Protein 4LJX (pdb70)

Nearest PDB structures (foldseek):
  4ljx-assembly2_B  TM=1.005E+00  e=2.878E-16  Homo sapiens
  2kk0-assembly1_A  TM=9.264E-01  e=2.961E-12  Homo sapiens
  1kqq-assembly1_A  TM=8.995E-01  e=5.019E-11  Drosophila melanogaster
  2eqy-assembly1_A  TM=7.528E-01  e=5.310E-03  Mus musculus
  4ljx-assembly2_B  TM=1.009E+00  e=1.948E-17  Homo sapiens

Secondary structure (DSSP, 8-state):
--HHHHTHHHHTS---HHHHHHHHHHHH--TTS----S-----S------HHHHHHTT-HHHHHHHT-HHHHHHHTT--TTSTTHHHHHHHH---SHHHHHHHT----HHHHHHHHH-/--HHHHTHHHHTS---HHHHHHHHHHHH--TTS----S-----S------HHHHHHTT-HHHHHHHT-HHHHHHHTTS-TTSTTHHHHHHHH---SHHHHHHHT----HHHHHHHHH-

Radius of gyration: 18.99 Å; Cα contacts (8 Å, |Δi|>4): 203; chains: 2; bounding bo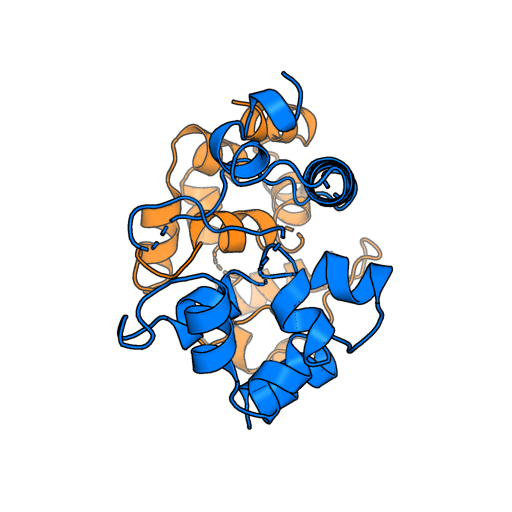x: 47×42×50 Å

InterPro domains:
  IPR001606 ARID DNA-binding domain [PF01388] (241-326)
  IPR001606 ARID DNA-binding domain [PS51011] (238-330)
  IPR001606 ARID DNA-binding domain [SM00501] (239-331)
  IPR023334 REKLES domain [PS51486] (444-541)
  IPR036431 ARID DNA-binding domain superfamily [G3DSA:1.10.150.60] (222-346)
  IPR036431 ARID DNA-binding domain superfamily [SSF46774] (221-345)
  IPR045147 AT-rich interactive domain-containing protein 3 [PTHR15348] (6-539)

Solvent-accessible surface area: 13400 Å² total

Organism: Homo sapiens (NCBI:txid9606)

CATH classification: 1.10.150.60

Sequence (236 aa):
WTYEEQFKQLYELDGDPKRKEFLDDLFSFQKRGTPVNRIPIAKQVLDLFLYVLVTEKGGLVEVINKKLWREITKGLNLPTSITSAAFTLRTQYEYLYPYECEKRGLSNPNELQAAIDSWTYEEQFKQLYELDGDPKRKEFLDDLFSFQKRGTPVNRIPIAKQVLDLFLYVLVTEKGGLVEVINKKLWREITKGLNLPTSITSAAFTLRTQYEYLYPYECEKRGLSNPNELQAAIDS

B-factor: mean 32.94, std 14.72, range [12.38, 109.97]

GO terms:
  GO:0045121 membrane raft (C, IDA)
  GO:0005654 nucleoplasm (C, TAS)
  GO:0005515 protein binding (F, IPI)
  GO:0005654 nucleoplasm (C, IDA)
  GO:0005829 cytosol (C, IDA)

Foldseek 3Di:
DQQCVQPVQLQVPDDDVVSVVVSSVLQVVVVVVLHDNDADAVNHGQNPCLLCQQVVCLHLLSCLQVVPQLVSCVVSVHHSPPPCSVVVSSVSVSRVRVVCCVPPVSDDVVSVVVSVVD/DQQCVQPVQLQVPDDPPVSVVVSSVQQVVVVVVLHDNDADAVNGGQNPCLQCQQVVCLHLLSCLQVVCQLVSCVVSVHHSPPDPSVVVSSVSVSRPRVVCCVPPVSDDVVSVVVSVVD

Structure (mmCIF, N/CA/C/O backbone):
data_4LJX
#
_entry.id   4LJX
#
_cell.length_a   34.924
_cell.length_b   43.092
_cell.length_c   44.894
_cell.angle_alpha   108.120
_cell.angle_beta   82.220
_cell.angle_gamma   98.170
#
_symmetry.space_group_name_H-M   'P 1'
#
loop_
_entity.id
_entity.type
_entity.pdbx_description
1 polymer 'AT-rich interactive domain-containing protein 3A'
2 water water
#
loop_
_atom_site.group_PDB
_atom_site.id
_atom_site.type_symbol
_atom_site.label_atom_id
_atom_site.label_alt_id
_atom_site.label_comp_id
_atom_site.label_asym_id
_atom_site.label_entity_id
_atom_site.label_seq_id
_atom_site.pdbx_PDB_ins_code
_atom_site.Cartn_x
_atom_site.Cartn_y
_atom_site.Cartn_z
_atom_site.occupancy
_atom_site.B_iso_or_equiv
_atom_site.auth_seq_id
_atom_site.auth_comp_id
_atom_site.auth_asym_id
_atom_site.auth_atom_id
_atom_site.pdbx_PDB_model_num
ATOM 1 N N . TRP A 1 9 ? 59.352 46.428 -17.102 1.00 35.59 223 TRP A N 1
ATOM 2 C CA . TRP A 1 9 ? 60.730 46.275 -17.570 1.00 34.61 223 TRP A CA 1
ATOM 3 C C . TRP A 1 9 ? 60.929 44.891 -18.173 1.00 35.44 223 TRP A C 1
ATOM 4 O O . TRP A 1 9 ? 61.496 44.799 -19.265 1.00 35.13 223 TRP A O 1
ATOM 6 N N . THR A 1 10 ? 60.457 43.814 -17.496 1.00 29.70 224 THR A N 1
ATOM 7 C CA . THR A 1 10 ? 60.585 42.446 -18.055 1.00 27.26 224 THR A CA 1
ATOM 8 C C . THR A 1 10 ? 59.573 42.247 -19.184 1.00 26.95 224 THR A C 1
ATOM 9 O O . THR A 1 10 ? 58.601 42.992 -19.224 1.00 26.68 224 THR A O 1
ATOM 13 N N . TYR A 1 11 ? 59.780 41.247 -20.086 1.00 20.92 225 TYR A N 1
ATOM 14 C CA . TYR A 1 11 ? 58.829 40.966 -21.174 1.00 19.61 225 TYR A CA 1
ATOM 15 C C . TYR A 1 11 ? 57.422 40.690 -20.611 1.00 25.40 225 TYR A C 1
ATOM 16 O O . TYR A 1 11 ? 56.430 41.198 -21.136 1.00 25.18 225 TYR A O 1
ATOM 25 N N . GLU A 1 12 ? 57.357 39.940 -19.501 1.00 23.38 226 GLU A N 1
ATOM 26 C CA . GLU A 1 12 ? 56.115 39.601 -18.806 1.00 23.43 226 GLU A CA 1
ATOM 27 C C . GLU A 1 12 ? 55.377 40.861 -18.340 1.00 26.99 226 GLU A C 1
ATOM 28 O O . GLU A 1 12 ? 54.164 40.907 -18.471 1.00 28.01 226 GLU A O 1
ATOM 34 N N . GLU A 1 13 ? 56.096 41.874 -17.832 1.00 22.52 227 GLU A N 1
ATOM 35 C CA . GLU A 1 13 ? 55.482 43.125 -17.363 1.00 22.35 227 GLU A CA 1
ATOM 36 C C . GLU A 1 13 ? 55.060 43.992 -18.559 1.00 28.13 227 GLU A C 1
ATOM 37 O O . GLU A 1 13 ? 53.980 44.567 -18.529 1.00 27.79 227 GLU A O 1
ATOM 43 N N . GLN A 1 14 ? 55.906 44.065 -19.610 1.00 26.13 228 GLN A N 1
ATOM 44 C CA . GLN A 1 14 ? 55.645 44.804 -20.860 1.00 25.53 228 GLN A CA 1
ATOM 45 C C . GLN A 1 14 ? 54.380 44.297 -21.559 1.00 29.41 228 GLN A C 1
ATOM 46 O O . GLN A 1 14 ? 53.591 45.097 -22.041 1.00 30.22 228 GLN A O 1
ATOM 52 N N . PHE A 1 15 ? 54.227 42.967 -21.661 1.00 25.31 229 PHE A N 1
ATOM 53 C CA . PHE A 1 15 ? 53.114 42.318 -22.358 1.00 23.82 229 PHE A CA 1
ATOM 54 C C . PHE A 1 15 ? 52.252 41.499 -21.400 1.00 26.15 229 PHE A C 1
ATOM 55 O O . PHE A 1 15 ? 51.898 40.359 -21.699 1.00 24.53 229 PHE A O 1
ATOM 63 N N . LYS A 1 16 ? 51.873 42.118 -20.271 1.00 24.12 230 LYS A N 1
ATOM 64 C CA . LYS A 1 16 ? 51.058 41.558 -19.186 1.00 24.26 230 LYS A CA 1
ATOM 65 C C . LYS A 1 16 ? 49.827 40.769 -19.700 1.00 25.84 230 LYS A C 1
ATOM 66 O O . LYS A 1 16 ? 49.660 39.611 -19.324 1.00 25.45 230 LYS A O 1
ATOM 72 N N . GLN A 1 17 ? 49.006 41.375 -20.572 1.00 21.92 231 GLN A N 1
ATOM 73 C CA . GLN A 1 17 ? 47.780 40.773 -21.122 1.00 20.84 231 GLN A CA 1
ATOM 74 C C . GLN A 1 17 ? 48.040 39.475 -21.880 1.00 24.73 231 GLN A C 1
ATOM 75 O O . GLN A 1 17 ? 47.224 38.559 -21.801 1.00 25.39 231 GLN A O 1
ATOM 81 N N . LEU A 1 18 ? 49.164 39.401 -22.606 1.00 20.26 232 LEU A N 1
ATOM 82 C CA . LEU A 1 18 ? 49.571 38.220 -23.360 1.00 18.23 232 LEU A CA 1
ATOM 83 C C . LEU A 1 18 ? 50.014 37.078 -22.409 1.00 21.00 232 LEU A C 1
ATOM 84 O O . LEU A 1 18 ? 49.577 35.944 -22.599 1.00 21.80 232 LEU A O 1
ATOM 89 N N . TYR A 1 19 ? 50.861 37.373 -21.397 1.00 16.84 233 TYR A N 1
ATOM 90 C CA . TYR A 1 19 ? 51.388 36.379 -20.449 1.00 17.24 233 TYR A CA 1
ATOM 91 C C . TYR A 1 19 ? 50.320 35.803 -19.515 1.00 24.13 233 TYR A C 1
ATOM 92 O O . TYR A 1 19 ? 50.495 34.694 -19.015 1.00 25.22 233 TYR A O 1
ATOM 101 N N . GLU A 1 20 ? 49.228 36.543 -19.275 1.00 22.52 234 GLU A N 1
ATOM 102 C CA . GLU A 1 20 ? 48.163 36.151 -18.351 1.00 23.01 234 GLU A CA 1
ATOM 103 C C . GLU A 1 20 ? 46.962 35.439 -19.001 1.00 26.24 234 GLU A C 1
ATOM 104 O O . GLU A 1 20 ? 45.940 35.266 -18.330 1.00 25.02 234 GLU A O 1
ATOM 110 N N . LEU A 1 21 ? 47.078 34.990 -20.260 1.00 23.47 235 LEU A N 1
ATOM 111 C CA . LEU A 1 21 ? 45.940 34.318 -20.924 1.00 23.33 235 LEU A CA 1
ATOM 112 C C . LEU A 1 21 ? 45.654 32.911 -20.346 1.00 25.93 235 LEU A C 1
ATOM 113 O O . LEU A 1 21 ? 44.517 32.465 -20.396 1.00 24.52 235 LEU A O 1
ATOM 118 N N . ASP A 1 22 ? 46.663 32.254 -19.751 1.00 23.71 236 ASP A N 1
ATOM 119 C CA . ASP A 1 22 ? 46.519 30.957 -19.079 1.00 24.33 236 ASP A CA 1
ATOM 120 C C . ASP A 1 22 ? 47.653 30.797 -18.069 1.00 28.64 236 ASP A C 1
ATOM 121 O O . ASP A 1 22 ? 48.555 31.640 -18.031 1.00 26.85 236 ASP A O 1
ATOM 126 N N . GLY A 1 23 ? 47.599 29.718 -17.285 1.00 27.56 237 GLY A N 1
ATOM 127 C CA . GLY A 1 23 ? 48.593 29.393 -16.270 1.00 29.13 237 GLY A CA 1
ATOM 128 C C . GLY A 1 23 ? 49.563 28.296 -16.654 1.00 35.91 237 GLY A C 1
ATOM 129 O O . GLY A 1 23 ? 50.222 27.736 -15.777 1.00 37.79 237 GLY A O 1
ATOM 130 N N . ASP A 1 24 ? 49.650 27.962 -17.960 1.00 32.20 238 ASP A N 1
ATOM 131 C CA . ASP A 1 24 ? 50.590 26.957 -18.468 1.00 32.30 238 ASP A CA 1
ATOM 132 C C . ASP A 1 24 ? 52.018 27.522 -18.363 1.00 34.09 238 ASP A C 1
ATOM 133 O O . ASP A 1 24 ? 52.285 28.557 -18.974 1.00 33.05 238 ASP A O 1
ATOM 138 N N . PRO A 1 25 ? 52.944 26.893 -17.596 1.00 31.27 239 PRO A N 1
ATOM 139 C CA . PRO A 1 25 ? 54.311 27.454 -17.477 1.00 31.08 239 PRO A CA 1
ATOM 140 C C . PRO A 1 25 ? 55.085 27.492 -18.802 1.00 34.21 239 PRO A C 1
ATOM 141 O O . PRO A 1 25 ? 56.075 28.220 -18.908 1.00 34.03 239 PRO A O 1
ATOM 145 N N . LYS A 1 26 ? 54.618 26.738 -19.819 1.00 29.84 240 LYS A N 1
ATOM 146 C CA . LYS A 1 26 ? 55.227 26.723 -21.142 1.00 28.59 240 LYS A CA 1
ATOM 147 C C . LYS A 1 26 ? 54.959 28.050 -21.864 1.00 30.24 240 LYS A C 1
ATOM 148 O O . LYS A 1 26 ? 55.745 28.430 -22.722 1.00 28.85 240 LYS A O 1
ATOM 154 N N . ARG A 1 27 ? 53.867 28.761 -21.500 1.00 26.32 241 ARG A N 1
ATOM 155 C CA . ARG A 1 27 ? 53.507 30.049 -22.099 1.00 24.79 241 ARG A CA 1
ATOM 156 C C . ARG A 1 27 ? 54.630 31.048 -21.851 1.00 26.90 241 ARG A C 1
ATOM 157 O O . ARG A 1 27 ? 55.180 31.570 -22.821 1.00 25.75 241 ARG A O 1
ATOM 165 N N . LYS A 1 28 ? 54.975 31.292 -20.559 1.00 23.58 242 LYS A N 1
ATOM 166 C CA . LYS A 1 28 ? 56.039 32.200 -20.123 1.00 23.20 242 LYS A CA 1
ATOM 167 C C . LYS A 1 28 ? 57.385 31.844 -20.791 1.00 27.84 242 LYS A C 1
ATOM 168 O O . LYS A 1 28 ? 58.038 32.736 -21.341 1.00 27.22 242 LYS A O 1
ATOM 174 N N . GLU A 1 29 ? 57.783 30.553 -20.758 1.00 25.90 243 GLU A N 1
ATOM 175 C CA . GLU A 1 29 ? 59.047 30.071 -21.328 1.00 26.28 243 GLU A CA 1
ATOM 176 C C . GLU A 1 29 ? 59.143 30.361 -22.834 1.00 28.40 243 GLU A C 1
ATOM 177 O O . GLU A 1 29 ? 60.179 30.871 -23.289 1.00 29.13 243 GLU A O 1
ATOM 183 N N . PHE A 1 30 ? 58.063 30.058 -23.595 1.00 21.26 244 PHE A N 1
ATOM 184 C CA . PHE A 1 30 ? 58.000 30.271 -25.047 1.00 18.95 244 PHE A CA 1
ATOM 185 C C . PHE A 1 30 ? 58.129 31.763 -25.405 1.00 20.90 244 PHE A C 1
ATOM 186 O O . PHE A 1 30 ? 58.944 32.123 -26.253 1.00 20.61 244 PHE A O 1
ATOM 194 N N . LEU A 1 31 ? 57.304 32.608 -24.777 1.00 17.18 245 LEU A N 1
ATOM 195 C CA . LEU A 1 31 ? 57.221 34.043 -25.020 1.00 16.67 245 LEU A CA 1
ATOM 196 C C . LEU A 1 31 ? 58.527 34.761 -24.666 1.00 21.55 245 LEU A C 1
ATOM 197 O O . LEU A 1 31 ? 58.994 35.559 -25.476 1.00 21.91 245 LEU A O 1
ATOM 202 N N . ASP A 1 32 ? 59.156 34.438 -23.518 1.00 18.06 246 ASP A N 1
ATOM 203 C CA . ASP A 1 32 ? 60.465 34.997 -23.164 1.00 19.23 246 ASP A CA 1
ATOM 204 C C . ASP A 1 32 ? 61.501 34.603 -24.229 1.00 25.89 246 ASP A C 1
ATOM 205 O O . ASP A 1 32 ? 62.305 35.447 -24.644 1.00 27.16 246 ASP A O 1
ATOM 210 N N . ASP A 1 33 ? 61.450 33.338 -24.705 1.00 21.91 247 ASP A N 1
ATOM 211 C CA . ASP A 1 33 ? 62.362 32.846 -25.750 1.00 21.00 247 ASP A CA 1
ATOM 212 C C . ASP A 1 33 ? 62.088 33.530 -27.099 1.00 22.43 247 ASP A C 1
ATOM 213 O O . ASP A 1 33 ? 63.026 33.880 -27.816 1.00 21.77 247 ASP A O 1
ATOM 218 N N . LEU A 1 34 ? 60.812 33.730 -27.428 1.00 19.42 248 LEU A N 1
ATOM 219 C CA . LEU A 1 34 ? 60.390 34.371 -28.671 1.00 18.46 248 LEU A CA 1
ATOM 220 C C . LEU A 1 34 ? 60.844 35.841 -28.705 1.00 22.72 248 LEU A C 1
ATOM 221 O O . LEU A 1 34 ? 61.500 36.234 -29.670 1.00 21.73 248 LEU A O 1
ATOM 226 N N . PHE A 1 35 ? 60.534 36.638 -27.642 1.00 19.50 249 PHE A N 1
ATOM 227 C CA . PHE A 1 35 ? 60.906 38.058 -27.611 1.00 18.37 249 PHE A CA 1
ATOM 228 C C . PHE A 1 35 ? 62.422 38.251 -27.542 1.00 22.95 249 PHE A C 1
ATOM 229 O O . PHE A 1 35 ? 62.904 39.214 -28.152 1.00 23.28 249 PHE A O 1
ATOM 237 N N . SER A 1 36 ? 63.175 37.333 -26.870 1.00 19.84 250 SER A N 1
ATOM 238 C CA . SER A 1 36 ? 64.653 37.385 -26.831 1.00 21.12 250 SER A CA 1
ATOM 239 C C . SER A 1 36 ? 65.248 37.145 -28.220 1.00 23.45 250 SER A C 1
ATOM 240 O O . SER A 1 36 ? 66.166 37.863 -28.621 1.00 23.62 250 SER A O 1
ATOM 243 N N . PHE A 1 37 ? 64.715 36.133 -28.942 1.00 19.28 251 PHE A N 1
ATOM 244 C CA . PHE A 1 37 ? 65.109 35.728 -30.305 1.00 19.29 251 PHE A CA 1
ATOM 245 C C . PHE A 1 37 ? 64.917 36.887 -31.264 1.00 23.35 251 PHE A C 1
ATOM 246 O O . PHE A 1 37 ? 65.811 37.178 -32.050 1.00 24.17 251 PHE A O 1
ATOM 262 N N . GLN A 1 39 ? 64.647 40.126 -30.530 1.00 19.07 253 GLN A N 1
ATOM 263 C CA . GLN A 1 39 ? 65.569 41.197 -30.157 1.00 19.92 253 GLN A CA 1
ATOM 264 C C . GLN A 1 39 ? 66.972 40.881 -30.683 1.00 25.66 253 GLN A C 1
ATOM 265 O O . GLN A 1 39 ? 67.583 41.739 -31.321 1.00 26.86 253 GLN A O 1
ATOM 271 N N . LYS A 1 40 ? 67.468 39.646 -30.466 1.00 23.23 254 LYS A N 1
ATOM 272 C CA . LYS A 1 40 ? 68.793 39.217 -30.983 1.00 24.88 254 LYS A CA 1
ATOM 273 C C . LYS A 1 40 ? 68.830 39.242 -32.525 1.00 29.20 254 LYS A C 1
ATOM 274 O O . LYS A 1 40 ? 69.877 39.513 -33.102 1.00 30.56 254 LYS A O 1
ATOM 280 N N . ARG A 1 41 ? 67.673 38.976 -33.180 1.00 24.28 255 ARG A N 1
ATOM 281 C CA . ARG A 1 41 ? 67.497 38.988 -34.638 1.00 23.37 255 ARG A CA 1
ATOM 282 C C . ARG A 1 41 ? 67.565 40.423 -35.200 1.00 29.35 255 ARG A C 1
ATOM 283 O O . ARG A 1 41 ? 67.807 40.589 -36.392 1.00 30.84 255 ARG A O 1
ATOM 291 N N . GLY A 1 42 ? 67.352 41.432 -34.349 1.00 25.40 256 GLY A N 1
ATOM 292 C CA . GLY A 1 42 ? 67.350 42.828 -34.769 1.00 26.01 256 GLY A CA 1
ATOM 293 C C . GLY A 1 42 ? 65.964 43.278 -35.191 1.00 29.67 256 GLY A C 1
ATOM 294 O O . GLY A 1 42 ? 65.797 44.347 -35.786 1.00 29.99 256 GLY A O 1
ATOM 295 N N . THR A 1 43 ? 64.949 42.453 -34.870 1.00 24.78 257 THR A N 1
ATOM 296 C CA . THR A 1 43 ? 63.538 42.721 -35.143 1.00 23.44 257 THR A CA 1
ATOM 297 C C . THR A 1 43 ? 62.757 42.646 -33.806 1.00 25.73 257 THR A C 1
ATOM 298 O O . THR A 1 43 ? 61.892 41.766 -33.674 1.00 23.77 257 THR A O 1
ATOM 302 N N . PRO A 1 44 ? 63.068 43.496 -32.772 1.00 23.56 258 PRO A N 1
ATOM 303 C CA . PRO A 1 44 ? 62.320 43.388 -31.499 1.00 23.29 258 PRO A CA 1
ATOM 304 C C . PRO A 1 44 ? 60.838 43.738 -31.630 1.00 29.43 258 PRO A C 1
ATOM 305 O O . PRO A 1 44 ? 60.473 44.635 -32.395 1.00 28.63 258 PRO A O 1
ATOM 309 N N . VAL A 1 45 ? 59.993 43.023 -30.876 1.00 27.42 259 VAL A N 1
ATOM 310 C CA . VAL A 1 45 ? 58.548 43.271 -30.835 1.00 28.04 259 VAL A CA 1
ATOM 311 C C . VAL A 1 45 ? 58.306 44.364 -29.784 1.00 35.84 259 VAL A C 1
ATOM 312 O O . VAL A 1 45 ? 58.740 44.207 -28.642 1.00 36.75 259 VAL A O 1
ATOM 316 N N . ASN A 1 46 ? 57.664 45.485 -30.174 1.00 34.71 260 ASN A N 1
ATOM 317 C CA . ASN A 1 46 ? 57.395 46.601 -29.245 1.00 36.44 260 ASN A CA 1
ATOM 318 C C . ASN A 1 46 ? 55.941 46.654 -28.808 1.00 40.54 260 ASN A C 1
ATOM 319 O O . ASN A 1 46 ? 55.648 47.208 -27.750 1.00 40.91 260 ASN A O 1
ATOM 324 N N . ARG A 1 47 ? 55.038 46.072 -29.614 1.00 36.68 261 ARG A N 1
ATOM 325 C CA . ARG A 1 47 ? 53.602 46.013 -29.366 1.00 36.61 261 ARG A CA 1
ATOM 326 C C . ARG A 1 47 ? 53.038 44.727 -29.956 1.00 38.89 261 ARG A C 1
ATOM 327 O O . ARG A 1 47 ? 53.373 44.381 -31.093 1.00 37.11 261 ARG A O 1
ATOM 329 N N . ILE A 1 48 ? 52.211 44.000 -29.173 1.00 35.22 262 ILE A N 1
ATOM 330 C CA . ILE A 1 48 ? 51.584 42.738 -29.607 1.00 33.60 262 ILE A CA 1
ATOM 331 C C . ILE A 1 48 ? 50.423 43.068 -30.550 1.00 39.88 262 ILE A C 1
ATOM 332 O O . ILE A 1 48 ? 49.652 43.974 -30.218 1.00 39.16 262 ILE A O 1
ATOM 337 N N . PRO A 1 49 ? 50.239 42.340 -31.694 1.00 38.29 263 PRO A N 1
ATOM 338 C CA . PRO A 1 49 ? 49.092 42.643 -32.565 1.00 39.32 263 PRO A CA 1
ATOM 339 C C . PRO A 1 49 ? 47.759 42.394 -31.865 1.00 45.62 263 PRO A C 1
ATOM 340 O O . PRO A 1 49 ? 47.680 41.616 -30.908 1.00 44.20 263 PRO A O 1
ATOM 3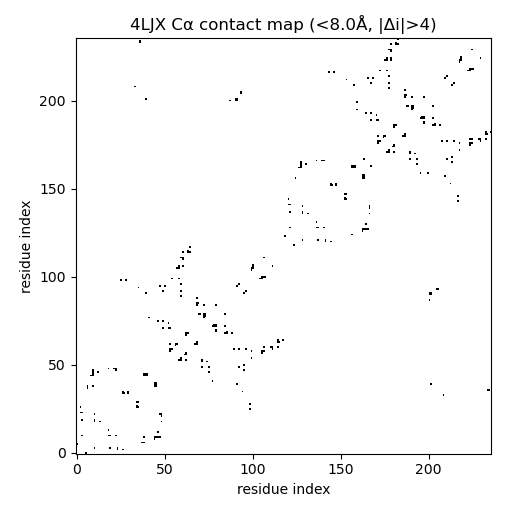44 N N . ILE A 1 50 ? 46.728 43.115 -32.307 1.00 45.81 264 ILE A N 1
ATOM 345 C CA . ILE A 1 50 ? 45.394 43.016 -31.732 1.00 47.61 264 ILE A CA 1
ATOM 346 C C . ILE A 1 50 ? 44.448 42.397 -32.778 1.00 55.04 264 ILE A C 1
ATOM 347 O O . ILE A 1 50 ? 44.275 42.947 -33.872 1.00 56.80 264 ILE A O 1
ATOM 360 N N . ALA A 1 52 ? 40.470 40.849 -33.165 1.00 51.12 266 ALA A N 1
ATOM 361 C CA . ALA A 1 52 ? 39.094 40.921 -32.646 1.00 51.24 266 ALA A CA 1
ATOM 362 C C . ALA A 1 52 ? 39.030 41.751 -31.338 1.00 55.11 266 ALA A C 1
ATOM 363 O O . ALA A 1 52 ? 38.533 41.279 -30.309 1.00 55.49 266 ALA A O 1
ATOM 365 N N . LYS A 1 53 ? 39.566 42.993 -31.395 1.00 51.21 267 LYS A N 1
ATOM 366 C CA . LYS A 1 53 ? 39.645 43.976 -30.294 1.00 51.48 267 LYS A CA 1
ATOM 367 C C . LYS A 1 53 ? 40.319 43.388 -29.008 1.00 53.52 267 LYS A C 1
ATOM 368 O O . LYS A 1 53 ? 40.133 43.922 -27.907 1.00 54.80 267 LYS A O 1
ATOM 374 N N . GLN A 1 54 ? 41.128 42.316 -29.172 1.00 46.17 268 GLN A N 1
ATOM 375 C CA . GLN A 1 54 ? 41.834 41.623 -28.088 1.00 43.85 268 GLN A CA 1
ATOM 376 C C . GLN A 1 54 ? 43.274 41.276 -28.511 1.00 41.05 268 GLN A C 1
ATOM 377 O O . GLN A 1 54 ? 43.552 41.173 -29.707 1.00 38.39 268 GLN A O 1
ATOM 383 N N . VAL A 1 55 ? 44.180 41.082 -27.521 1.00 34.90 269 VAL A N 1
ATOM 384 C CA . VAL A 1 55 ? 45.581 40.692 -27.734 1.00 32.07 269 VAL A CA 1
ATOM 385 C C . VAL A 1 55 ? 45.619 39.330 -28.471 1.00 31.03 269 VAL A C 1
ATOM 386 O O . VAL A 1 55 ? 44.885 38.407 -28.098 1.00 30.12 269 VAL A O 1
ATOM 390 N N . LEU A 1 56 ? 46.406 39.239 -29.560 1.00 24.78 270 LEU A N 1
ATOM 391 C CA . LEU A 1 56 ? 46.542 37.991 -30.318 1.00 22.77 270 LEU A CA 1
ATOM 392 C C . LEU A 1 56 ? 47.364 37.006 -29.480 1.00 24.87 270 LEU A C 1
ATOM 393 O O . LEU A 1 56 ? 48.453 37.364 -29.017 1.00 25.17 270 LEU A O 1
ATOM 398 N N . ASP A 1 57 ? 46.824 35.797 -29.223 1.00 20.06 271 ASP A N 1
ATOM 399 C CA . ASP A 1 57 ? 47.537 34.807 -28.430 1.00 19.28 271 ASP A CA 1
ATOM 400 C C . ASP A 1 57 ? 48.637 34.173 -29.282 1.00 24.28 271 ASP A C 1
ATOM 401 O O . ASP A 1 57 ? 48.415 33.131 -29.894 1.00 22.53 271 ASP A O 1
ATOM 406 N N . LEU A 1 58 ? 49.834 34.803 -29.289 1.00 22.76 272 LEU A N 1
ATOM 407 C CA . LEU A 1 58 ? 51.013 34.331 -30.025 1.00 22.07 272 LEU A CA 1
ATOM 408 C C . LEU A 1 58 ? 51.421 32.912 -29.597 1.00 26.70 272 LEU A C 1
ATOM 409 O O . LEU A 1 58 ? 51.826 32.116 -30.447 1.00 27.20 272 LEU A O 1
ATOM 414 N N . PHE A 1 59 ? 51.295 32.585 -28.295 1.00 23.33 273 PHE A N 1
ATOM 415 C CA . PHE A 1 59 ? 51.638 31.249 -27.804 1.00 22.30 273 PHE A CA 1
ATOM 416 C C . PHE A 1 59 ? 50.702 30.195 -28.406 1.00 26.55 273 PHE A C 1
ATOM 417 O O . PHE A 1 59 ? 51.177 29.261 -29.048 1.00 25.33 273 PHE A O 1
ATOM 433 N N . LEU A 1 61 ? 48.660 30.541 -30.995 1.00 21.64 275 LEU A N 1
ATOM 434 C CA . LEU A 1 61 ? 48.729 30.596 -32.466 1.00 20.88 275 LEU A CA 1
ATOM 435 C C . LEU A 1 61 ? 49.914 29.740 -32.974 1.00 23.61 275 LEU A C 1
ATOM 436 O O . LEU A 1 61 ? 49.787 29.048 -33.982 1.00 22.81 275 LEU A O 1
ATOM 441 N N . TYR A 1 62 ? 51.046 29.768 -32.239 1.00 18.66 276 TYR A N 1
ATOM 442 C CA . TYR A 1 62 ? 52.237 28.989 -32.567 1.00 17.11 276 TYR A CA 1
ATOM 443 C C . TYR A 1 62 ? 51.971 27.503 -32.361 1.00 20.37 276 TYR A C 1
ATOM 444 O O . TYR A 1 62 ? 52.325 26.711 -33.218 1.00 20.16 276 TYR A O 1
ATOM 453 N N . VAL A 1 63 ? 51.352 27.133 -31.233 1.00 18.68 277 VAL A N 1
ATOM 454 C CA . VAL A 1 63 ? 51.042 25.742 -30.872 1.00 20.02 277 VAL A CA 1
ATOM 455 C C . VAL A 1 63 ? 50.098 25.120 -31.933 1.00 25.02 277 VAL A C 1
ATOM 456 O O . VAL A 1 63 ? 50.362 24.016 -32.411 1.00 26.00 277 VAL A O 1
ATOM 460 N N . LEU A 1 64 ? 49.044 25.846 -32.323 1.00 20.07 278 LEU A N 1
ATOM 461 C CA . LEU A 1 64 ? 48.047 25.348 -33.276 1.00 20.14 278 LEU A CA 1
ATOM 462 C C . LEU A 1 64 ? 48.615 25.130 -34.685 1.00 22.99 278 LEU A C 1
ATOM 463 O O . LEU A 1 64 ? 48.389 24.077 -35.272 1.00 23.30 278 LEU A O 1
ATOM 468 N N . VAL A 1 65 ? 49.358 26.112 -35.208 1.00 17.45 279 VAL A N 1
ATOM 469 C CA . VAL A 1 65 ? 49.929 26.086 -36.545 1.00 16.41 279 VAL A CA 1
ATOM 470 C C . VAL A 1 65 ? 51.047 25.006 -36.642 1.00 21.04 279 VAL A C 1
ATOM 471 O O . VAL A 1 65 ? 51.040 24.245 -37.604 1.00 19.08 279 VAL A O 1
ATOM 475 N N . THR A 1 66 ? 51.952 24.906 -35.635 1.00 20.33 280 THR A N 1
ATOM 476 C CA . THR A 1 66 ? 53.048 23.916 -35.659 1.00 20.81 280 THR A CA 1
ATOM 477 C C . THR A 1 66 ? 52.506 22.478 -35.466 1.00 24.66 280 THR A C 1
ATOM 478 O O . THR A 1 66 ? 53.051 21.538 -36.050 1.00 23.60 280 THR A O 1
ATOM 482 N N . GLU A 1 67 ? 51.401 22.326 -34.711 1.00 21.52 281 GLU A N 1
ATOM 483 C CA . GLU A 1 67 ? 50.719 21.045 -34.510 1.00 22.97 281 GLU A CA 1
ATOM 484 C C . GLU A 1 67 ? 50.108 20.549 -35.836 1.00 25.70 281 GLU A C 1
ATOM 485 O O . GLU A 1 67 ? 49.948 19.343 -36.009 1.00 26.48 281 GLU A O 1
ATOM 491 N N . LYS A 1 68 ? 49.777 21.479 -36.770 1.00 20.68 282 LYS A N 1
ATOM 492 C CA . LYS A 1 68 ? 49.216 21.151 -38.084 1.00 21.06 282 LYS A CA 1
ATOM 493 C C . LYS A 1 68 ? 50.332 20.966 -39.149 1.00 27.16 282 LYS A C 1
ATOM 494 O O . LYS A 1 68 ? 50.034 20.612 -40.288 1.00 26.88 282 LYS A O 1
ATOM 500 N N . GLY A 1 69 ? 51.592 21.194 -38.762 1.00 23.51 283 GLY A N 1
ATOM 501 C CA . GLY A 1 69 ? 52.729 21.051 -39.667 1.00 23.47 283 GLY A CA 1
ATOM 502 C C . GLY A 1 69 ? 53.442 22.338 -40.051 1.00 25.12 283 GLY A C 1
ATOM 503 O O . GLY A 1 69 ? 54.336 22.315 -40.897 1.00 25.07 283 GLY A O 1
ATOM 504 N N . GLY A 1 70 ? 53.058 23.450 -39.435 1.00 19.93 284 GLY A N 1
ATOM 505 C CA . GLY A 1 70 ? 53.656 24.755 -39.700 1.00 19.01 284 GLY A CA 1
ATOM 506 C C . GLY A 1 70 ? 52.902 25.597 -40.704 1.00 22.35 284 GLY A C 1
ATOM 507 O O . GLY A 1 70 ? 51.958 25.116 -41.344 1.00 21.22 284 GLY A O 1
ATOM 508 N N . LEU A 1 71 ? 53.329 26.875 -40.849 1.00 19.46 285 LEU A N 1
ATOM 509 C CA . LEU A 1 71 ? 52.684 27.866 -41.716 1.00 18.90 285 LEU A CA 1
ATOM 510 C C . LEU A 1 71 ? 52.374 27.360 -43.151 1.00 24.05 285 LEU A C 1
ATOM 511 O O . LEU A 1 71 ? 51.230 27.500 -43.583 1.00 25.00 285 LEU A O 1
ATOM 516 N N . VAL A 1 72 ? 53.373 26.795 -43.872 1.00 21.14 286 VAL A N 1
ATOM 517 C CA . VAL A 1 72 ? 53.227 26.344 -45.266 1.00 21.32 286 VAL A CA 1
ATOM 518 C C . VAL A 1 72 ? 52.131 25.264 -45.368 1.00 23.57 286 VAL A C 1
ATOM 519 O O . VAL A 1 72 ? 51.271 25.356 -46.247 1.00 22.00 286 VAL A O 1
ATOM 523 N N . GLU A 1 73 ? 52.109 24.310 -44.431 1.00 22.29 287 GLU A N 1
ATOM 524 C CA . GLU A 1 73 ? 51.079 23.263 -44.397 1.00 23.50 287 GLU A CA 1
ATOM 525 C C . GLU A 1 73 ? 49.684 23.830 -44.117 1.00 27.15 287 GLU A C 1
ATOM 526 O O . GLU A 1 73 ? 48.717 23.351 -44.701 1.00 28.83 287 GLU A O 1
ATOM 532 N N . VAL A 1 74 ? 49.571 24.837 -43.243 1.00 21.26 288 VAL A N 1
ATOM 533 C CA . VAL A 1 74 ? 48.276 25.465 -42.931 1.00 20.51 288 VAL A CA 1
ATOM 534 C C . VAL A 1 74 ? 47.752 26.194 -44.191 1.00 24.37 288 VAL A C 1
ATOM 535 O O . VAL A 1 74 ? 46.563 26.122 -44.488 1.00 21.81 288 VAL A O 1
ATOM 539 N N . ILE A 1 75 ? 48.657 26.859 -44.945 1.00 23.71 289 ILE A N 1
ATOM 540 C CA . ILE A 1 75 ? 48.300 27.566 -46.180 1.00 24.82 289 ILE A CA 1
ATOM 541 C C . ILE A 1 75 ? 47.868 26.542 -47.256 1.00 31.16 289 ILE A C 1
ATOM 542 O O . ILE A 1 75 ? 46.803 26.707 -47.860 1.00 31.32 289 ILE A O 1
ATOM 547 N N . ASN A 1 76 ? 48.695 25.493 -47.479 1.00 28.26 290 ASN A N 1
ATOM 548 C CA . ASN A 1 76 ? 48.443 24.458 -48.487 1.00 29.26 290 ASN A CA 1
ATOM 549 C C . ASN A 1 76 ? 47.205 23.631 -48.175 1.00 33.58 290 ASN A C 1
ATOM 550 O O . ASN A 1 76 ? 46.451 23.321 -49.097 1.00 33.57 290 ASN A O 1
ATOM 555 N N . LYS A 1 77 ? 46.982 23.280 -46.891 1.00 29.46 291 LYS A N 1
ATOM 556 C CA . LYS A 1 77 ? 45.823 22.473 -46.502 1.00 29.63 291 LYS A CA 1
ATOM 557 C C . LYS A 1 77 ? 44.568 23.321 -46.227 1.00 32.38 291 LYS A C 1
ATOM 558 O O . LYS A 1 77 ? 43.500 22.742 -46.005 1.00 31.91 291 LYS A O 1
ATOM 564 N N . LYS A 1 78 ? 44.688 24.678 -46.293 1.00 28.24 292 LYS A N 1
ATOM 565 C CA . LYS A 1 78 ? 43.601 25.660 -46.073 1.00 27.94 292 LYS A CA 1
ATOM 566 C C . LYS A 1 78 ? 42.945 25.420 -44.689 1.00 32.73 292 LYS A C 1
ATOM 567 O O . LYS A 1 78 ? 41.751 25.105 -44.598 1.00 33.96 292 LYS A O 1
ATOM 573 N N . LEU A 1 79 ? 4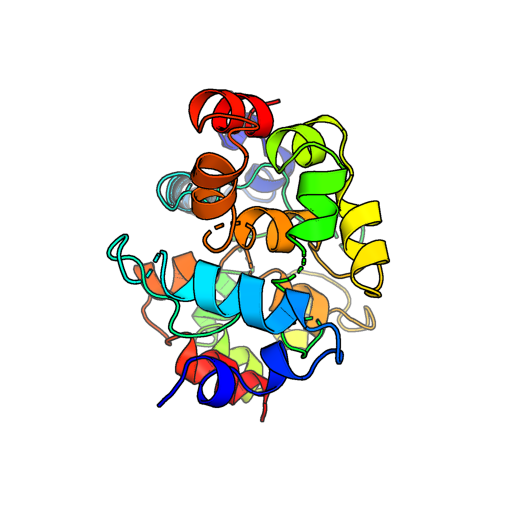3.750 25.539 -43.618 1.00 27.70 293 LEU A N 1
ATOM 574 C CA . LEU A 1 79 ? 43.301 25.233 -42.260 1.00 26.29 293 LEU A CA 1
ATOM 575 C C . LEU A 1 79 ? 43.089 26.459 -41.359 1.00 27.86 293 LEU A C 1
ATOM 576 O O . LEU A 1 79 ? 43.031 26.302 -40.143 1.00 27.11 293 LEU A O 1
ATOM 581 N N . TRP A 1 80 ? 42.949 27.656 -41.932 1.00 23.92 294 TRP A N 1
ATOM 582 C CA . TRP A 1 80 ? 42.805 28.885 -41.161 1.00 23.78 294 TRP A CA 1
ATOM 583 C C . TRP A 1 80 ? 41.551 28.937 -40.283 1.00 27.43 294 TRP A C 1
ATOM 584 O O . TRP A 1 80 ? 41.629 29.474 -39.177 1.00 26.78 294 TRP A O 1
ATOM 595 N N . ARG A 1 81 ? 40.433 28.345 -40.729 1.00 25.62 295 ARG A N 1
ATOM 596 C CA . ARG A 1 81 ? 39.183 28.286 -39.940 1.00 25.58 295 ARG A CA 1
ATOM 597 C C . ARG A 1 81 ? 39.389 27.432 -38.677 1.00 25.96 295 ARG A C 1
ATOM 598 O O . ARG A 1 81 ? 38.815 27.733 -37.636 1.00 23.54 295 ARG A O 1
ATOM 606 N N . GLU A 1 82 ? 40.226 26.384 -38.775 1.00 24.06 296 GLU A N 1
ATOM 607 C CA . GLU A 1 82 ? 40.580 25.505 -37.653 1.00 24.97 296 GLU A CA 1
ATOM 608 C C . GLU A 1 82 ? 41.468 26.248 -36.664 1.00 26.91 296 GLU A C 1
ATOM 609 O O . GLU A 1 82 ? 41.297 26.097 -35.452 1.00 27.27 296 GLU A O 1
ATOM 615 N N . ILE A 1 83 ? 42.388 27.081 -37.183 1.00 21.45 297 ILE A N 1
ATOM 616 C CA . ILE A 1 83 ? 43.280 27.897 -36.362 1.00 20.21 297 ILE A CA 1
ATOM 617 C C . ILE A 1 83 ? 42.450 28.962 -35.616 1.00 25.10 297 ILE A C 1
ATOM 618 O O . ILE A 1 83 ? 42.605 29.097 -34.397 1.00 23.98 297 ILE A O 1
ATOM 623 N N . THR A 1 84 ? 41.559 29.688 -36.347 1.00 22.81 298 THR A N 1
ATOM 624 C CA . THR A 1 84 ? 40.625 30.706 -35.806 1.00 22.80 298 THR A CA 1
ATOM 625 C C . THR A 1 84 ? 39.769 30.099 -34.678 1.00 25.61 298 THR A C 1
ATOM 626 O O . THR A 1 84 ? 39.655 30.703 -33.615 1.00 25.81 298 THR A O 1
ATOM 630 N N . LYS A 1 85 ? 39.167 28.919 -34.927 1.00 22.71 299 LYS A N 1
ATOM 631 C CA . LYS A 1 85 ? 38.370 28.137 -33.964 1.00 23.42 299 LYS A CA 1
ATOM 632 C C . LYS A 1 85 ? 39.222 27.793 -32.724 1.00 25.39 299 LYS A C 1
ATOM 633 O O . LYS A 1 85 ? 38.776 27.987 -31.598 1.00 25.04 299 LYS A O 1
ATOM 639 N N . GLY A 1 86 ? 40.445 27.325 -32.967 1.00 22.18 300 GLY A N 1
ATOM 640 C CA . GLY A 1 86 ? 41.427 26.974 -31.943 1.00 22.21 300 GLY A CA 1
ATOM 641 C C . GLY A 1 86 ? 41.835 28.139 -31.067 1.00 25.23 300 GLY A C 1
ATOM 642 O O . GLY A 1 86 ? 42.257 27.935 -29.929 1.00 24.79 300 GLY A O 1
ATOM 643 N N . LEU A 1 87 ? 41.700 29.372 -31.595 1.00 22.77 301 LEU A N 1
ATOM 644 C CA . LEU A 1 87 ? 42.003 30.620 -30.886 1.00 23.18 301 LEU A CA 1
ATOM 645 C C . LEU A 1 87 ? 40.755 31.169 -30.166 1.00 28.50 301 LEU A C 1
ATOM 646 O O . LEU A 1 87 ? 40.806 32.262 -29.606 1.00 27.82 301 LEU A O 1
ATOM 651 N N . ASN A 1 88 ? 39.631 30.410 -30.212 1.00 26.92 302 ASN A N 1
ATOM 652 C CA . ASN A 1 88 ? 38.329 30.734 -29.629 1.00 27.76 302 ASN A CA 1
ATOM 653 C C . ASN A 1 88 ? 37.777 32.053 -30.226 1.00 32.33 302 ASN A C 1
ATOM 654 O O . ASN A 1 88 ? 37.183 32.883 -29.520 1.00 32.87 302 ASN A O 1
ATOM 659 N N . LEU A 1 89 ? 37.972 32.227 -31.545 1.00 28.82 303 LEU A N 1
ATOM 660 C CA . LEU A 1 89 ? 37.498 33.398 -32.292 1.00 29.75 303 LEU A CA 1
ATOM 661 C C . LEU A 1 89 ? 36.483 32.976 -33.345 1.00 34.08 303 LEU A C 1
ATOM 662 O O . LEU A 1 89 ? 36.670 31.897 -33.917 1.00 33.17 303 LEU A O 1
ATOM 667 N N . PRO A 1 90 ? 35.419 33.785 -33.633 1.00 31.61 304 PRO A N 1
ATOM 668 C CA . PRO A 1 90 ? 34.460 33.396 -34.692 1.00 32.03 304 PRO A CA 1
ATOM 669 C C . PRO A 1 90 ? 35.180 33.220 -36.025 1.00 35.60 304 PRO A C 1
ATOM 670 O O . PRO A 1 90 ? 35.981 34.085 -36.380 1.00 33.23 304 PRO A O 1
ATOM 674 N N . THR A 1 91 ? 34.945 32.087 -36.722 1.00 34.37 305 THR A N 1
ATOM 675 C CA . THR A 1 91 ? 35.615 31.766 -37.999 1.00 35.78 305 THR A CA 1
ATOM 676 C C . THR A 1 91 ? 35.171 32.725 -39.095 1.00 45.09 305 THR A C 1
ATOM 677 O O . THR A 1 91 ? 35.932 32.967 -40.036 1.00 45.50 305 THR A O 1
ATOM 681 N N . SER A 1 92 ? 33.964 33.312 -38.938 1.00 45.21 306 SER A N 1
ATOM 682 C CA . SER A 1 92 ? 33.346 34.242 -39.881 1.00 47.06 306 SER A CA 1
ATOM 683 C C . SER A 1 92 ? 33.897 35.687 -39.798 1.00 52.59 306 SER A C 1
ATOM 684 O O . SER A 1 92 ? 33.356 36.554 -40.494 1.00 54.08 306 SER A O 1
ATOM 687 N N . ILE A 1 93 ? 34.971 35.962 -38.996 1.00 48.82 307 ILE A N 1
ATOM 688 C CA . ILE A 1 93 ? 35.595 37.299 -39.004 1.00 49.18 307 ILE A CA 1
ATOM 689 C C . ILE A 1 93 ? 36.191 37.381 -40.442 1.00 54.93 307 ILE A C 1
ATOM 690 O O . ILE A 1 93 ? 37.146 36.669 -40.731 1.00 52.59 307 ILE A O 1
ATOM 695 N N . THR A 1 94 ? 35.487 38.058 -41.383 1.00 54.57 308 THR A N 1
ATOM 696 C CA . THR A 1 94 ? 35.736 38.113 -42.842 1.00 55.02 308 THR A CA 1
ATOM 697 C C . THR A 1 94 ? 37.236 37.947 -43.285 1.00 56.97 308 THR A C 1
ATOM 698 O O . THR A 1 94 ? 37.491 37.088 -44.132 1.00 57.38 308 THR A O 1
ATOM 702 N N . SER A 1 95 ? 38.196 38.735 -42.757 1.00 50.81 309 SER A N 1
ATOM 703 C CA . SER A 1 95 ? 39.589 38.576 -43.192 1.00 49.13 309 SER A CA 1
ATOM 704 C C . SER A 1 95 ? 40.487 37.930 -42.123 1.00 47.84 309 SER A C 1
ATOM 705 O O . SER A 1 95 ? 41.645 38.323 -41.988 1.00 47.25 309 SER A O 1
ATOM 708 N N . ALA A 1 96 ? 39.971 36.911 -41.410 1.00 41.24 310 ALA A N 1
ATOM 709 C CA . ALA A 1 96 ? 40.706 36.186 -40.369 1.00 38.93 310 ALA A CA 1
ATOM 710 C C . ALA A 1 96 ? 41.907 35.426 -40.958 1.00 38.34 310 ALA A C 1
ATOM 711 O O . ALA A 1 96 ? 42.964 35.420 -40.335 1.00 35.74 310 ALA A O 1
ATOM 713 N N . ALA A 1 97 ? 41.746 34.829 -42.170 1.00 33.79 311 ALA A N 1
ATOM 714 C CA . ALA A 1 97 ? 42.786 34.064 -42.864 1.00 32.65 311 ALA A CA 1
ATOM 715 C C . ALA A 1 97 ? 43.992 34.945 -43.202 1.00 35.79 311 ALA A C 1
ATOM 716 O O . ALA A 1 97 ? 45.108 34.574 -42.847 1.00 35.18 311 ALA A O 1
ATOM 718 N N . PHE A 1 98 ? 43.762 36.131 -43.835 1.00 32.03 312 PHE A N 1
ATOM 719 C CA . PHE A 1 98 ? 44.818 37.081 -44.202 1.00 30.41 312 PHE A CA 1
ATOM 720 C C . PHE A 1 98 ? 45.477 37.679 -42.960 1.00 31.17 312 PHE A C 1
ATOM 721 O O . PHE A 1 98 ? 46.699 37.793 -42.935 1.00 30.84 312 PHE A O 1
ATOM 729 N N . THR A 1 99 ? 44.676 38.084 -41.948 1.00 26.74 313 THR A N 1
ATOM 730 C CA . THR A 1 99 ? 45.187 38.701 -40.722 1.00 24.88 313 THR A CA 1
ATOM 731 C C . THR A 1 99 ? 46.070 37.723 -39.983 1.00 26.21 313 THR A C 1
ATOM 732 O O . THR A 1 99 ? 47.171 38.097 -39.588 1.00 25.39 313 THR A O 1
ATOM 736 N N . LEU A 1 100 ? 45.608 36.473 -39.806 1.00 23.86 314 LEU A N 1
ATOM 737 C CA . LEU A 1 100 ? 46.390 35.462 -39.091 1.00 23.06 314 LEU A CA 1
ATOM 738 C C . LEU A 1 100 ? 47.646 35.046 -39.858 1.00 24.35 314 LEU A C 1
ATOM 739 O O . LEU A 1 100 ? 48.693 34.900 -39.233 1.00 22.76 314 LEU A O 1
ATOM 744 N N . ARG A 1 101 ? 47.559 34.910 -41.195 1.00 20.64 315 ARG A N 1
ATOM 745 C CA . ARG A 1 101 ? 48.709 34.513 -42.026 1.00 20.64 315 ARG A CA 1
ATOM 746 C C . ARG A 1 101 ? 49.832 35.560 -41.972 1.00 25.26 315 ARG A C 1
ATOM 747 O O . ARG A 1 101 ? 50.994 35.193 -41.796 1.00 24.99 315 ARG A O 1
ATOM 755 N N . THR A 1 102 ? 49.474 36.854 -42.142 1.00 22.57 316 THR A N 1
ATOM 756 C CA . THR A 1 102 ? 50.402 37.982 -42.149 1.00 22.24 316 THR A CA 1
ATOM 757 C C . THR A 1 102 ? 51.071 38.137 -40.784 1.00 24.89 316 THR A C 1
ATOM 758 O O . THR A 1 102 ? 52.294 38.305 -40.713 1.00 23.06 316 THR A O 1
ATOM 762 N N . GLN A 1 103 ? 50.267 38.066 -39.713 1.00 21.14 317 GLN A N 1
ATOM 763 C CA . GLN A 1 103 ? 50.760 38.202 -38.350 1.00 20.87 317 GLN A CA 1
ATOM 764 C C . GLN A 1 103 ? 51.727 37.085 -38.003 1.00 23.05 317 GLN A C 1
ATOM 765 O O . GLN A 1 103 ? 52.758 37.347 -37.376 1.00 21.50 317 GLN A O 1
ATOM 771 N N . TYR A 1 104 ? 51.406 35.846 -38.443 1.00 18.82 318 TYR A N 1
ATOM 772 C CA . TYR A 1 104 ? 52.240 34.683 -38.214 1.00 17.35 318 TYR A CA 1
ATOM 773 C C . TYR A 1 104 ? 53.590 34.863 -38.915 1.00 23.35 318 TYR A C 1
ATOM 774 O O . TYR A 1 104 ? 54.628 34.607 -38.303 1.00 22.62 318 TYR A O 1
ATOM 791 N N . GLU A 1 106 ? 55.067 37.690 -39.781 1.00 20.57 320 GLU A N 1
ATOM 792 C CA . GLU A 1 106 ? 55.811 38.788 -39.176 1.00 20.92 320 GLU A CA 1
ATOM 793 C C . GLU A 1 106 ? 56.360 38.490 -37.794 1.00 24.24 320 GLU A C 1
ATOM 794 O O . GLU A 1 106 ? 57.443 38.965 -37.475 1.00 25.08 320 GLU A O 1
ATOM 800 N N . TYR A 1 107 ? 55.639 37.728 -36.975 1.00 20.02 321 TYR A N 1
ATOM 801 C CA . TYR A 1 107 ? 56.008 37.551 -35.584 1.00 18.74 321 TYR A CA 1
ATOM 802 C C . TYR A 1 107 ? 56.411 36.129 -35.180 1.00 21.96 321 TYR A C 1
ATOM 803 O O . TYR A 1 107 ? 57.075 35.972 -34.148 1.00 21.24 321 TYR A O 1
ATOM 812 N N . LEU A 1 108 ? 56.004 35.101 -35.945 1.00 17.77 322 LEU A N 1
ATOM 813 C CA . LEU A 1 108 ? 56.238 33.726 -35.524 1.00 17.28 322 LEU A CA 1
ATOM 814 C C . LEU A 1 108 ? 56.995 32.847 -36.500 1.00 20.23 322 LEU A C 1
ATOM 815 O O . LEU A 1 108 ? 57.682 31.938 -36.033 1.00 18.30 322 LEU A O 1
ATOM 820 N N . TYR A 1 109 ? 56.887 33.094 -37.811 1.00 18.94 323 TYR A N 1
ATOM 821 C CA . TYR A 1 109 ? 57.528 32.273 -38.853 1.00 20.06 323 TYR A CA 1
ATOM 822 C C . TYR A 1 109 ? 59.066 32.243 -38.724 1.00 25.18 323 TYR A C 1
ATOM 823 O O . TYR A 1 109 ? 59.599 31.135 -38.768 1.00 25.21 323 TYR A O 1
ATOM 832 N N . PRO A 1 110 ? 59.814 33.362 -38.484 1.00 23.01 324 PRO A N 1
ATOM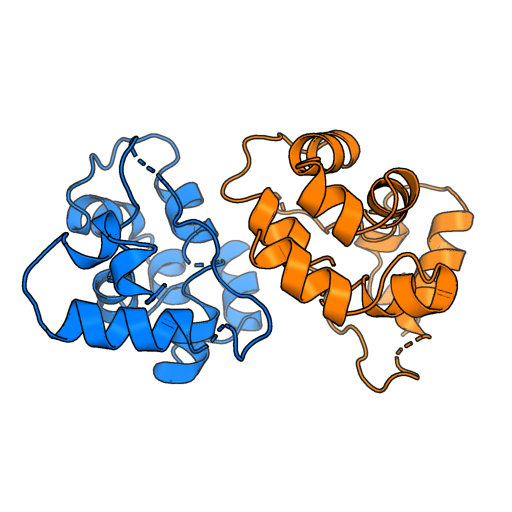 833 C CA . PRO A 1 110 ? 61.277 33.227 -38.291 1.00 22.90 324 PRO A CA 1
ATOM 834 C C . PRO A 1 110 ? 61.616 32.305 -37.104 1.00 23.60 324 PRO A C 1
ATOM 835 O O . PRO A 1 110 ? 62.518 31.490 -37.196 1.00 22.32 324 PRO A O 1
ATOM 839 N N . TYR A 1 111 ? 60.850 32.395 -36.022 1.00 20.08 325 TYR A N 1
ATOM 840 C CA . TYR A 1 111 ? 61.048 31.549 -34.849 1.00 21.19 325 TYR A CA 1
ATOM 841 C C . TYR A 1 111 ? 60.756 30.063 -35.197 1.00 25.34 325 TYR A C 1
ATOM 842 O O . TYR A 1 111 ? 61.525 29.186 -34.793 1.00 24.84 325 TYR A O 1
ATOM 851 N N . GLU A 1 112 ? 59.680 29.802 -35.986 1.00 21.52 326 GLU A N 1
ATOM 852 C CA . GLU A 1 112 ? 59.286 28.474 -36.440 1.00 20.93 326 GLU A CA 1
ATOM 853 C C . GLU A 1 112 ? 60.398 27.822 -37.284 1.00 26.07 326 GLU A C 1
ATOM 854 O O . GLU A 1 112 ? 60.692 26.648 -37.063 1.00 27.61 326 GLU A O 1
ATOM 860 N N . CYS A 1 113 ? 61.016 28.565 -38.228 1.00 22.30 327 CYS A N 1
ATOM 861 C CA . CYS A 1 113 ? 62.089 28.028 -39.082 1.00 24.11 327 CYS A CA 1
ATOM 862 C C . CYS A 1 113 ? 63.299 27.676 -38.269 1.00 28.49 327 CYS A C 1
ATOM 863 O O . CYS A 1 113 ? 63.948 26.681 -38.541 1.00 29.42 327 CYS A O 1
ATOM 866 N N . GLU A 1 114 ? 63.589 28.478 -37.263 1.00 25.67 328 GLU A N 1
ATOM 867 C CA . GLU A 1 114 ? 64.741 28.280 -36.404 1.00 26.58 328 GLU A CA 1
ATOM 868 C C . GLU A 1 114 ? 64.553 27.063 -35.494 1.00 30.07 328 GLU A C 1
ATOM 869 O O . GLU A 1 114 ? 65.465 26.252 -35.366 1.00 31.64 328 GLU A O 1
ATOM 875 N N . LYS A 1 115 ? 63.397 26.965 -34.833 1.00 23.46 329 LYS A N 1
ATOM 876 C CA . LYS A 1 115 ? 63.168 25.949 -33.816 1.00 22.68 329 LYS A CA 1
ATOM 877 C C . LYS A 1 115 ? 62.607 24.657 -34.353 1.00 26.15 329 LYS A C 1
ATOM 878 O O . LYS A 1 115 ? 62.921 23.602 -33.799 1.00 26.27 329 LYS A O 1
ATOM 884 N N . ARG A 1 116 ? 61.747 24.722 -35.389 1.00 21.49 330 ARG A N 1
ATOM 885 C CA . ARG A 1 116 ? 61.105 23.517 -35.912 1.00 21.17 330 ARG A CA 1
ATOM 886 C C . ARG A 1 116 ? 61.583 23.100 -37.313 1.00 26.43 330 ARG A C 1
ATOM 887 O O . ARG A 1 116 ? 61.453 21.920 -37.656 1.00 26.18 330 ARG A O 1
ATOM 895 N N . GLY A 1 117 ? 62.092 24.053 -38.106 1.00 24.20 331 GLY A N 1
ATOM 896 C CA . GLY A 1 117 ? 62.553 23.806 -39.472 1.00 25.09 331 GLY A CA 1
ATOM 897 C C . GLY A 1 117 ? 61.536 23.108 -40.364 1.00 31.06 331 GLY A C 1
ATOM 898 O O . GLY A 1 117 ? 61.895 22.200 -41.126 1.00 31.58 331 GLY A O 1
ATOM 899 N N . LEU A 1 118 ? 60.248 23.510 -40.255 1.00 27.48 332 LEU A N 1
ATOM 900 C CA . LEU A 1 118 ? 59.155 22.906 -41.026 1.00 27.16 332 LEU A CA 1
ATOM 901 C C . LEU A 1 118 ? 59.153 23.370 -42.507 1.00 33.36 332 LEU A C 1
ATOM 902 O O . LEU A 1 118 ? 58.609 22.663 -43.355 1.00 33.51 332 LEU A O 1
ATOM 907 N N . SER A 1 119 ? 59.779 24.523 -42.829 1.00 31.30 333 SER A N 1
ATOM 908 C CA . SER A 1 119 ? 59.864 25.028 -44.214 1.00 31.89 333 SER A CA 1
ATOM 909 C C . SER A 1 119 ? 60.893 26.170 -44.351 1.00 37.72 333 SER A C 1
ATOM 910 O O . SER A 1 119 ? 61.480 26.605 -43.349 1.00 36.46 333 SER A O 1
ATOM 913 N N . ASN A 1 120 ? 61.064 26.678 -45.592 1.00 36.49 334 ASN A N 1
ATOM 914 C CA . ASN A 1 120 ? 61.955 27.792 -45.910 1.00 38.02 334 ASN A CA 1
ATOM 915 C C . ASN A 1 120 ? 61.182 28.872 -46.679 1.00 43.63 334 ASN A C 1
ATOM 916 O O . ASN A 1 120 ? 60.227 28.517 -47.376 1.00 43.58 334 ASN A O 1
ATOM 921 N N . PRO A 1 121 ? 61.568 30.178 -46.582 1.00 41.63 335 PRO A N 1
ATOM 922 C CA . PRO A 1 121 ? 60.818 31.236 -47.293 1.00 41.80 335 PRO A CA 1
ATOM 923 C C . PRO A 1 121 ? 60.550 30.985 -48.786 1.00 47.87 335 PRO A C 1
ATOM 924 O O . PRO A 1 121 ? 59.580 31.548 -49.301 1.00 48.86 335 PRO A O 1
ATOM 928 N N . ASN A 1 122 ? 61.364 30.144 -49.472 1.00 44.81 336 ASN A N 1
ATOM 929 C CA . ASN A 1 122 ? 61.147 29.801 -50.887 1.00 45.57 336 ASN A CA 1
ATOM 930 C C . ASN A 1 122 ? 59.891 28.943 -51.032 1.00 47.01 336 ASN A C 1
ATOM 931 O O . ASN A 1 122 ? 59.086 29.197 -51.930 1.00 47.10 336 ASN A O 1
ATOM 936 N N . GLU A 1 123 ? 59.717 27.943 -50.127 1.00 41.64 337 GLU A N 1
ATOM 937 C CA . GLU A 1 123 ? 58.545 27.064 -50.054 1.00 40.70 337 GLU A CA 1
ATOM 938 C C . GLU A 1 123 ? 57.319 27.886 -49.670 1.00 43.28 337 GLU A C 1
ATOM 939 O O . GLU A 1 123 ? 56.226 27.612 -50.168 1.00 43.20 337 GLU A O 1
ATOM 945 N N . LEU A 1 124 ? 57.519 28.929 -48.819 1.00 38.59 338 LEU A N 1
ATOM 946 C CA . LEU A 1 124 ? 56.461 29.840 -48.373 1.00 37.14 338 LEU A CA 1
ATOM 947 C C . LEU A 1 124 ? 55.919 30.705 -49.531 1.00 43.41 338 LEU A C 1
ATOM 948 O O . LEU A 1 124 ? 54.696 30.785 -49.695 1.00 42.41 338 LEU A O 1
ATOM 953 N N . GLN A 1 125 ? 56.806 31.359 -50.308 1.00 42.65 339 GLN A N 1
ATOM 954 C CA . GLN A 1 125 ? 56.371 32.212 -51.423 1.00 44.25 339 GLN A CA 1
ATOM 955 C C . GLN A 1 125 ? 55.584 31.396 -52.450 1.00 49.99 339 GLN A C 1
ATOM 956 O O . GLN A 1 125 ? 54.543 31.863 -52.920 1.00 49.97 339 GLN A O 1
ATOM 962 N N . ALA A 1 126 ? 56.050 30.161 -52.742 1.00 46.96 340 ALA A N 1
ATOM 963 C CA . ALA A 1 126 ? 55.391 29.239 -53.662 1.00 47.82 340 ALA A CA 1
ATOM 964 C C . ALA A 1 126 ? 54.011 28.829 -53.140 1.00 51.34 340 ALA A C 1
ATOM 965 O O . ALA A 1 126 ? 53.082 28.698 -53.944 1.00 52.14 340 ALA A O 1
ATOM 967 N N . ALA A 1 127 ? 53.869 28.659 -51.797 1.00 45.66 341 ALA A N 1
ATOM 968 C CA . ALA A 1 127 ? 52.610 28.277 -51.149 1.00 44.61 341 ALA A CA 1
ATOM 969 C C . ALA A 1 127 ? 51.556 29.384 -51.284 1.00 48.73 341 ALA A C 1
ATOM 970 O O . ALA A 1 127 ? 50.397 29.078 -51.574 1.00 47.91 341 ALA A O 1
ATOM 972 N N . ILE A 1 128 ? 51.961 30.664 -51.092 1.00 46.24 342 ILE A N 1
ATOM 973 C CA . ILE A 1 128 ? 51.064 31.821 -51.194 1.00 46.73 342 ILE A CA 1
ATOM 974 C C . ILE A 1 128 ? 50.590 31.975 -52.662 1.00 53.94 342 ILE A C 1
ATOM 975 O O . ILE A 1 128 ? 49.398 32.192 -52.888 1.00 53.62 342 ILE A O 1
ATOM 980 N N . ASP A 1 129 ? 51.507 31.796 -53.640 1.00 53.15 343 ASP A N 1
ATOM 981 C CA . ASP A 1 129 ? 51.217 31.892 -55.073 1.00 55.49 343 ASP A CA 1
ATOM 982 C C . ASP A 1 129 ? 50.165 30.859 -55.518 1.00 61.59 343 ASP A C 1
ATOM 983 O O . ASP A 1 129 ? 49.310 31.181 -56.348 1.00 63.00 343 ASP A O 1
ATOM 988 N N . SER A 1 130 ? 50.217 29.636 -54.951 1.00 57.48 344 SER A N 1
ATOM 989 C CA . SER A 1 130 ? 49.288 28.547 -55.256 1.00 76.77 344 SER A CA 1
ATOM 990 C C . SER A 1 130 ? 48.059 28.598 -54.346 1.00 98.89 344 SER A C 1
ATOM 991 O O . SER A 1 130 ? 47.454 29.655 -54.169 1.00 58.74 344 SER A O 1
ATOM 994 N N . TRP B 1 9 ? 70.884 38.719 -65.290 1.00 40.24 223 TRP B N 1
ATOM 995 C CA . TRP B 1 9 ? 72.253 38.891 -64.797 1.00 39.35 223 TRP B CA 1
ATOM 996 C C . TRP B 1 9 ? 72.437 40.280 -64.183 1.00 38.98 223 TRP B C 1
ATOM 997 O O . TRP B 1 9 ? 73.004 40.368 -63.100 1.00 38.87 223 TRP B O 1
ATOM 999 N N . THR B 1 10 ? 71.959 41.360 -64.841 1.00 33.25 224 THR B N 1
ATOM 1000 C CA . THR B 1 10 ? 72.069 42.723 -64.274 1.00 31.37 224 THR B CA 1
ATOM 1001 C C . THR B 1 10 ? 71.045 42.898 -63.159 1.00 32.92 224 THR B C 1
ATOM 1002 O O . THR B 1 10 ? 70.070 42.147 -63.142 1.00 34.23 224 THR B O 1
ATOM 1006 N N . TYR B 1 11 ? 71.236 43.875 -62.237 1.00 25.78 225 TYR B N 1
ATOM 1007 C CA . TYR B 1 11 ? 70.270 44.134 -61.154 1.00 23.22 225 TYR B CA 1
ATOM 1008 C C . TYR B 1 11 ? 68.871 44.406 -61.725 1.00 28.01 225 TYR B C 1
ATOM 1009 O O . TYR B 1 11 ? 67.875 43.869 -61.233 1.00 26.78 225 TYR B O 1
ATOM 1018 N N . GLU B 1 12 ? 68.814 45.191 -62.806 1.00 26.64 226 GLU B N 1
ATOM 1019 C CA . GLU B 1 12 ? 67.577 45.536 -63.515 1.00 26.95 226 GLU B CA 1
ATOM 1020 C C . GLU B 1 12 ? 66.854 44.282 -64.023 1.00 31.08 226 GLU B C 1
ATOM 1021 O O . GLU B 1 12 ? 65.642 44.226 -63.906 1.00 30.52 226 GLU B O 1
ATOM 1027 N N . GLU B 1 13 ? 67.585 43.277 -64.553 1.00 28.74 227 GLU B N 1
ATOM 1028 C CA . GLU B 1 13 ? 66.989 42.022 -65.039 1.00 29.63 227 GLU B CA 1
ATOM 1029 C C . GLU B 1 13 ? 66.566 41.124 -63.859 1.00 33.02 227 GLU B C 1
ATOM 1030 O O . GLU B 1 13 ? 65.489 40.540 -63.907 1.00 34.14 227 GLU B O 1
ATOM 1036 N N . GLN B 1 14 ? 67.407 41.028 -62.804 1.00 27.43 228 GLN B N 1
ATOM 1037 C CA . GLN B 1 14 ? 67.142 40.263 -61.575 1.00 26.10 228 GLN B CA 1
ATOM 1038 C C . GLN B 1 14 ? 65.862 40.746 -60.874 1.00 29.64 228 GLN B C 1
ATOM 1039 O O . GLN B 1 14 ? 65.055 39.933 -60.433 1.00 29.52 228 GLN B O 1
ATOM 1045 N N . PHE B 1 15 ? 65.707 42.073 -60.738 1.00 25.77 229 PHE B N 1
ATOM 1046 C CA . PHE B 1 15 ? 64.577 42.687 -60.032 1.00 24.81 229 PHE B CA 1
ATOM 1047 C C . PHE B 1 15 ? 63.728 43.537 -60.983 1.00 28.43 229 PHE B C 1
ATOM 1048 O O . PHE B 1 15 ? 63.382 44.669 -60.664 1.00 26.99 229 PHE B O 1
ATOM 1056 N N . LYS B 1 16 ? 63.363 42.947 -62.136 1.00 27.49 230 LYS B N 1
ATOM 1057 C CA . LYS B 1 16 ? 62.560 43.542 -63.210 1.00 28.04 230 LYS B CA 1
ATOM 1058 C C . LYS B 1 16 ? 61.323 44.303 -62.675 1.00 30.06 230 LYS B C 1
ATOM 1059 O O . LYS B 1 16 ? 61.157 45.476 -63.005 1.00 29.50 230 LYS B O 1
ATOM 1065 N N . GLN B 1 17 ? 60.503 43.659 -61.824 1.00 25.27 231 GLN B N 1
ATOM 1066 C CA . GLN B 1 17 ? 59.273 44.236 -61.268 1.00 24.39 231 GLN B CA 1
ATOM 1067 C C . GLN B 1 17 ? 59.512 45.511 -60.471 1.00 27.98 231 GLN B C 1
ATOM 1068 O O . GLN B 1 17 ? 58.684 46.424 -60.527 1.00 29.04 231 GLN B O 1
ATOM 1074 N N . LEU B 1 18 ? 60.629 45.575 -59.733 1.00 22.93 232 LEU B N 1
ATOM 1075 C CA . LEU B 1 18 ? 61.014 46.726 -58.934 1.00 20.89 232 LEU B CA 1
ATOM 1076 C C . LEU B 1 18 ? 61.461 47.908 -59.834 1.00 22.38 232 LEU B C 1
ATOM 1077 O O . LEU B 1 18 ? 61.019 49.027 -59.603 1.00 21.15 232 LEU B O 1
ATOM 1082 N N . TYR B 1 19 ? 62.322 47.657 -60.848 1.00 18.58 233 TYR B N 1
ATOM 1083 C CA . TYR B 1 19 ? 62.840 48.684 -61.781 1.00 18.28 233 TYR B CA 1
ATOM 1084 C C . TYR B 1 19 ? 61.761 49.273 -62.705 1.00 24.55 233 TYR B C 1
ATOM 1085 O O . TYR B 1 19 ? 61.922 50.394 -63.183 1.00 25.40 233 TYR B O 1
ATOM 1094 N N . GLU B 1 20 ? 60.668 48.525 -62.952 1.00 21.34 234 GLU B N 1
ATOM 1095 C CA . GLU B 1 20 ? 59.610 48.936 -63.870 1.00 21.13 234 GLU B CA 1
ATOM 1096 C C . GLU B 1 20 ? 58.405 49.612 -63.203 1.00 25.15 234 GLU B C 1
ATOM 1097 O O . GLU B 1 20 ? 57.392 49.813 -63.882 1.00 25.88 234 GLU B O 1
ATOM 1103 N N . LEU B 1 21 ? 58.510 50.021 -61.924 1.00 20.71 235 LEU B N 1
ATOM 1104 C CA . LEU B 1 21 ? 57.356 50.660 -61.250 1.00 20.44 235 LEU B CA 1
ATOM 1105 C C . LEU B 1 21 ? 57.040 52.071 -61.792 1.00 26.42 235 LEU B C 1
ATOM 1106 O O . LEU B 1 21 ? 55.894 52.506 -61.713 1.00 26.14 235 LEU B O 1
ATOM 1111 N N . ASP B 1 22 ? 58.032 52.753 -62.375 1.00 25.37 236 ASP B N 1
ATOM 1112 C CA . ASP B 1 22 ? 57.878 54.069 -63.010 1.00 26.59 236 ASP B CA 1
ATOM 1113 C C . ASP B 1 22 ? 59.021 54.268 -64.004 1.00 31.42 236 ASP B C 1
ATOM 1114 O O . ASP B 1 22 ? 59.929 53.439 -64.058 1.00 30.48 236 ASP B O 1
ATOM 1119 N N . GLY B 1 23 ? 58.977 55.366 -64.753 1.00 30.34 237 GLY B N 1
ATOM 1120 C CA . GLY B 1 23 ? 59.997 55.700 -65.740 1.00 31.18 237 GLY B CA 1
ATOM 1121 C C . GLY B 1 23 ? 60.960 56.794 -65.317 1.00 35.31 237 GLY B C 1
ATOM 1122 O O . GLY B 1 23 ? 61.639 57.372 -66.169 1.00 36.10 237 GLY B O 1
ATOM 1123 N N . ASP B 1 24 ? 61.013 57.101 -64.004 1.00 30.86 238 ASP B N 1
ATOM 1124 C CA . ASP B 1 24 ? 61.909 58.113 -63.437 1.00 30.43 238 ASP B CA 1
ATOM 1125 C C . ASP B 1 24 ? 63.350 57.593 -63.530 1.00 34.10 238 ASP B C 1
ATOM 1126 O O . ASP B 1 24 ? 63.630 56.549 -62.951 1.00 31.73 238 ASP B O 1
ATOM 1131 N N . PRO B 1 25 ? 64.272 58.279 -64.256 1.00 32.87 239 PRO B N 1
ATOM 1132 C CA . PRO B 1 25 ? 65.659 57.781 -64.357 1.00 32.52 239 PRO B CA 1
ATOM 1133 C C . PRO B 1 25 ? 66.399 57.728 -63.011 1.00 34.69 239 PRO B C 1
ATOM 1134 O O . PRO B 1 25 ? 67.413 57.037 -62.899 1.00 34.91 239 PRO B O 1
ATOM 1138 N N . LYS B 1 26 ? 65.885 58.425 -61.983 1.00 29.67 240 LYS B N 1
ATOM 1139 C CA . LYS B 1 26 ? 66.467 58.407 -60.641 1.00 27.05 240 LYS B CA 1
ATOM 1140 C C . LYS B 1 26 ? 66.238 57.046 -59.981 1.00 27.13 240 LYS B C 1
ATOM 1141 O O . LYS B 1 26 ? 67.039 56.651 -59.139 1.00 27.15 240 LYS B O 1
ATOM 1147 N N . ARG B 1 27 ? 65.161 56.322 -60.378 1.00 21.02 241 ARG B N 1
ATOM 1148 C CA . ARG B 1 27 ? 64.833 54.992 -59.849 1.00 19.72 241 ARG B CA 1
ATOM 1149 C C . ARG B 1 27 ? 65.979 54.024 -60.141 1.00 26.27 241 ARG B C 1
ATOM 1150 O O . ARG B 1 27 ? 66.539 53.468 -59.197 1.00 26.57 241 ARG B O 1
ATOM 1158 N N . LYS B 1 28 ? 66.341 53.859 -61.437 1.00 24.18 242 LYS B N 1
ATOM 1159 C CA . LYS B 1 28 ? 67.418 52.983 -61.910 1.00 25.47 242 LYS B CA 1
ATOM 1160 C C . LYS B 1 28 ? 6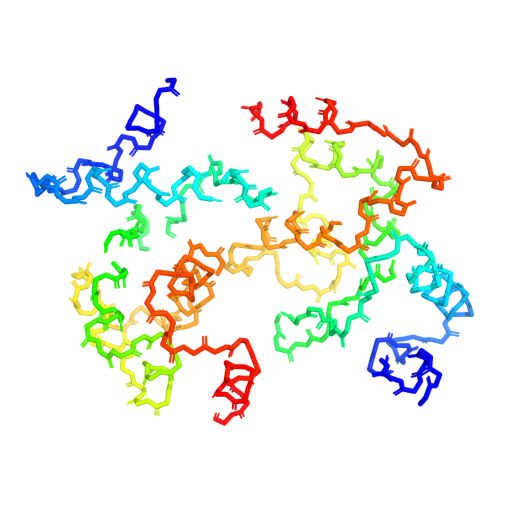8.750 53.327 -61.220 1.00 30.74 242 LYS B C 1
ATOM 1161 O O . LYS B 1 28 ? 69.406 52.420 -60.712 1.00 30.93 242 LYS B O 1
ATOM 1167 N N . GLU B 1 29 ? 69.122 54.628 -61.177 1.00 28.22 243 GLU B N 1
ATOM 1168 C CA . GLU B 1 29 ? 70.369 55.114 -60.567 1.00 28.63 243 GLU B CA 1
ATOM 1169 C C . GLU B 1 29 ? 70.460 54.755 -59.082 1.00 28.44 243 GLU B C 1
ATOM 1170 O O . GLU B 1 29 ? 71.501 54.236 -58.650 1.00 26.62 243 GLU B O 1
ATOM 1176 N N . PHE B 1 30 ? 69.370 55.009 -58.312 1.00 21.55 244 PHE B N 1
ATOM 1177 C CA . PHE B 1 30 ? 69.314 54.722 -56.876 1.00 18.86 244 PHE B CA 1
ATOM 1178 C C . PHE B 1 30 ? 69.467 53.211 -56.593 1.00 21.17 244 PHE B C 1
ATOM 1179 O O . PHE B 1 30 ? 70.279 52.821 -55.751 1.00 21.78 244 PHE B O 1
ATOM 1187 N N . LEU B 1 31 ? 68.653 52.386 -57.269 1.00 17.26 245 LEU B N 1
ATOM 1188 C CA . LEU B 1 31 ? 68.591 50.935 -57.088 1.00 16.28 245 LEU B CA 1
ATOM 1189 C C . LEU B 1 31 ? 69.902 50.259 -57.463 1.00 21.23 245 LEU B C 1
ATOM 1190 O O . LEU B 1 31 ? 70.375 49.434 -56.690 1.00 22.32 245 LEU B O 1
ATOM 1195 N N . ASP B 1 32 ? 70.529 50.648 -58.584 1.00 18.37 246 ASP B N 1
ATOM 1196 C CA . ASP B 1 32 ? 71.848 50.120 -58.968 1.00 18.26 246 ASP B CA 1
ATOM 1197 C C . ASP B 1 32 ? 72.874 50.490 -57.891 1.00 23.77 246 ASP B C 1
ATOM 1198 O O . ASP B 1 32 ? 73.694 49.648 -57.524 1.00 25.74 246 ASP B O 1
ATOM 1203 N N . ASP B 1 33 ? 72.794 51.722 -57.344 1.00 19.38 247 ASP B N 1
ATOM 1204 C CA . ASP B 1 33 ? 73.703 52.184 -56.278 1.00 18.85 247 ASP B CA 1
ATOM 1205 C C . ASP B 1 33 ? 73.453 51.423 -54.967 1.00 21.20 247 ASP B C 1
ATOM 1206 O O . ASP B 1 33 ? 74.401 51.062 -54.274 1.00 20.49 247 ASP B O 1
ATOM 1211 N N . LEU B 1 34 ? 72.183 51.188 -54.634 1.00 18.39 248 LEU B N 1
ATOM 1212 C CA . LEU B 1 34 ? 71.782 50.475 -53.424 1.00 17.14 248 LEU B CA 1
ATOM 1213 C C . LEU B 1 34 ? 72.259 49.006 -53.467 1.00 21.89 248 LEU B C 1
ATOM 1214 O O . LEU B 1 34 ? 72.922 48.561 -52.531 1.00 22.45 248 LEU B O 1
ATOM 1219 N N . PHE B 1 35 ? 71.950 48.271 -54.551 1.00 19.05 249 PHE B N 1
ATOM 1220 C CA . PHE B 1 35 ? 72.340 46.866 -54.657 1.00 19.88 249 PHE B CA 1
ATOM 1221 C C . PHE B 1 35 ? 73.870 46.711 -54.763 1.00 25.40 249 PHE B C 1
ATOM 1222 O O . PHE B 1 35 ? 74.384 45.746 -54.201 1.00 26.89 249 PHE B O 1
ATOM 1230 N N . SER B 1 36 ? 74.600 47.673 -55.396 1.00 22.22 250 SER B N 1
ATOM 1231 C CA . SER B 1 36 ? 76.076 47.643 -55.459 1.00 24.06 250 SER B CA 1
ATOM 1232 C C . SER B 1 36 ? 76.686 47.829 -54.064 1.00 26.89 250 SER B C 1
ATOM 1233 O O . SER B 1 36 ? 77.627 47.127 -53.715 1.00 28.02 250 SER B O 1
ATOM 1236 N N . PHE B 1 37 ? 76.143 48.781 -53.285 1.00 21.94 251 PHE B N 1
ATOM 1237 C CA . PHE B 1 37 ? 76.555 49.109 -51.909 1.00 20.55 251 PHE B CA 1
ATOM 1238 C C . PHE B 1 37 ? 76.398 47.884 -51.020 1.00 24.19 251 PHE B C 1
ATOM 1239 O O . PHE B 1 37 ? 77.303 47.573 -50.260 1.00 24.62 251 PHE B O 1
ATOM 1255 N N . GLN B 1 39 ? 76.118 44.726 -51.941 1.00 23.96 253 GLN B N 1
ATOM 1256 C CA . GLN B 1 39 ? 77.050 43.726 -52.464 1.00 25.59 253 GLN B CA 1
ATOM 1257 C C . GLN B 1 39 ? 78.464 43.983 -51.910 1.00 29.54 253 GLN B C 1
ATOM 1258 O O . GLN B 1 39 ? 79.089 43.063 -51.369 1.00 29.77 253 GLN B O 1
ATOM 1264 N N . LYS B 1 40 ? 78.957 45.236 -52.029 1.00 26.41 254 LYS B N 1
ATOM 1265 C CA . LYS B 1 40 ? 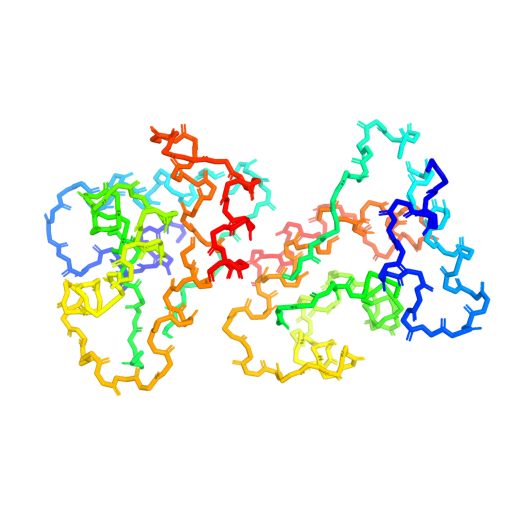80.287 45.639 -51.531 1.00 27.72 254 LYS B CA 1
ATOM 1266 C C . LYS B 1 40 ? 80.368 45.513 -49.999 1.00 31.67 254 LYS B C 1
ATOM 1267 O O . LYS B 1 40 ? 81.443 45.260 -49.459 1.00 31.18 254 LYS B O 1
ATOM 1273 N N . ARG B 1 41 ? 79.225 45.708 -49.310 1.00 28.08 255 ARG B N 1
ATOM 1274 C CA . ARG B 1 41 ? 79.096 45.614 -47.852 1.00 28.15 255 ARG B CA 1
ATOM 1275 C C . ARG B 1 41 ? 79.204 44.150 -47.373 1.00 34.58 255 ARG B C 1
ATOM 1276 O O . ARG B 1 41 ? 79.464 43.918 -46.196 1.00 35.23 255 ARG B O 1
ATOM 1284 N N . GLY B 1 42 ? 79.002 43.196 -48.284 1.00 32.15 256 GLY B N 1
ATOM 1285 C CA . GLY B 1 42 ? 79.013 41.770 -47.980 1.00 33.25 256 GLY B CA 1
ATOM 1286 C C . GLY B 1 42 ? 77.637 41.272 -47.572 1.00 37.67 256 GLY B C 1
ATOM 1287 O O . GLY B 1 42 ? 77.491 40.138 -47.102 1.00 39.46 256 GLY B O 1
ATOM 1288 N N . THR B 1 43 ? 76.608 42.119 -47.763 1.00 3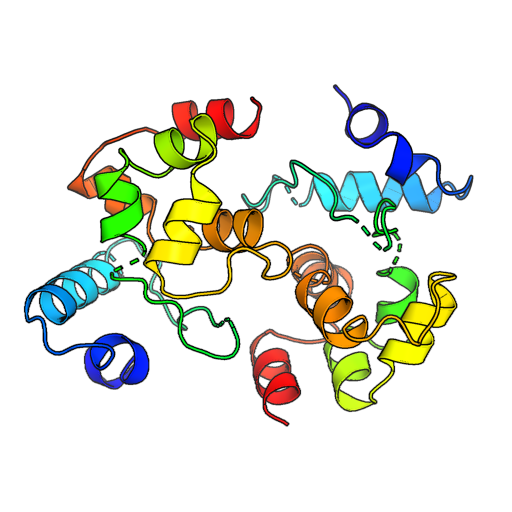0.77 257 THR B N 1
ATOM 1289 C CA . THR B 1 43 ? 75.209 41.816 -47.455 1.00 29.16 257 THR B CA 1
ATOM 1290 C C . THR B 1 43 ? 74.362 41.975 -48.758 1.00 30.19 257 THR B C 1
ATOM 1291 O O . THR B 1 43 ? 73.481 42.845 -48.795 1.00 26.48 257 THR B O 1
ATOM 1295 N N . PRO B 1 44 ? 74.637 41.206 -49.858 1.00 28.33 258 PRO B N 1
ATOM 1296 C CA . PRO B 1 44 ? 73.845 41.394 -51.096 1.00 27.56 258 PRO B CA 1
ATOM 1297 C C . PRO B 1 44 ? 72.368 41.058 -50.933 1.00 32.31 258 PRO B C 1
ATOM 1298 O O . PRO B 1 44 ? 72.010 40.183 -50.151 1.00 32.41 258 PRO B O 1
ATOM 1302 N N . VAL B 1 45 ? 71.513 41.770 -51.663 1.00 29.89 259 VAL B N 1
ATOM 1303 C CA . VAL B 1 45 ? 70.071 41.518 -51.660 1.00 29.89 259 VAL B CA 1
ATOM 1304 C C . VAL B 1 45 ? 69.799 40.406 -52.706 1.00 35.53 259 VAL B C 1
ATOM 1305 O O . VAL B 1 45 ? 70.216 40.531 -53.861 1.00 35.14 259 VAL B O 1
ATOM 1309 N N . ASN B 1 46 ? 69.145 39.313 -52.291 1.00 33.91 260 ASN B N 1
ATOM 1310 C CA . ASN B 1 46 ? 68.857 38.179 -53.178 1.00 35.91 260 ASN B CA 1
ATOM 1311 C C . ASN B 1 46 ? 67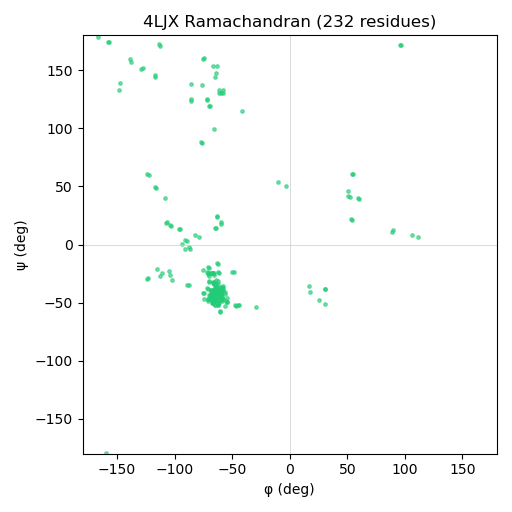.402 38.137 -53.624 1.00 40.31 260 ASN B C 1
ATOM 1312 O O . ASN B 1 46 ? 67.098 37.587 -54.680 1.00 40.87 260 ASN B O 1
ATOM 1317 N N . ARG B 1 47 ? 66.512 38.706 -52.812 1.00 36.77 261 ARG B N 1
ATOM 1318 C CA . ARG B 1 47 ? 65.076 38.757 -53.067 1.00 36.67 261 ARG B CA 1
ATOM 1319 C C . ARG B 1 47 ? 64.499 40.027 -52.490 1.00 37.74 261 ARG B C 1
ATOM 1320 O O . ARG B 1 47 ? 64.861 40.428 -51.380 1.00 36.73 261 ARG B O 1
ATOM 1322 N N . ILE B 1 48 ? 63.598 40.654 -53.236 1.00 33.62 262 ILE B N 1
ATOM 1323 C CA . ILE B 1 48 ? 62.931 41.873 -52.798 1.00 32.77 262 ILE B CA 1
ATOM 1324 C C . ILE B 1 48 ? 61.720 41.471 -51.955 1.00 35.98 262 ILE B C 1
ATOM 1325 O O . ILE B 1 48 ? 60.999 40.544 -52.331 1.00 35.55 262 ILE B O 1
ATOM 1330 N N . PRO B 1 49 ? 61.457 42.158 -50.827 1.00 32.77 263 PRO B N 1
ATOM 1331 C CA . PRO B 1 49 ? 60.279 41.801 -50.022 1.00 33.23 263 PRO B CA 1
ATOM 1332 C C . PRO B 1 49 ? 58.957 42.097 -50.746 1.00 37.92 263 PRO B C 1
ATOM 1333 O O . PRO B 1 49 ? 58.900 42.949 -51.639 1.00 37.06 263 PRO B O 1
ATOM 1337 N N . ILE B 1 50 ? 57.905 41.361 -50.385 1.00 35.58 264 ILE B N 1
ATOM 1338 C CA . ILE B 1 50 ? 56.592 41.508 -51.017 1.00 35.98 264 ILE B CA 1
ATOM 1339 C C . ILE B 1 50 ? 55.590 42.049 -49.997 1.00 42.24 264 ILE B C 1
ATOM 1340 O O . ILE B 1 50 ? 55.423 41.470 -48.926 1.00 43.97 264 ILE B O 1
ATOM 1353 N N . ALA B 1 52 ? 51.508 43.527 -49.791 1.00 42.14 266 ALA B N 1
ATOM 1354 C CA . ALA B 1 52 ? 50.179 43.554 -50.437 1.00 42.67 266 ALA B CA 1
ATOM 1355 C C . ALA B 1 52 ? 50.203 42.794 -51.786 1.00 45.94 266 ALA B C 1
ATOM 1356 O O . ALA B 1 52 ? 49.801 43.333 -52.828 1.00 45.21 266 ALA B O 1
ATOM 1358 N N . LYS B 1 53 ? 50.733 41.545 -51.752 1.00 42.90 267 LYS B N 1
ATOM 1359 C CA . LYS B 1 53 ? 50.890 40.621 -52.890 1.00 43.29 267 LYS B CA 1
ATOM 1360 C C . LYS B 1 53 ? 51.656 41.261 -54.081 1.00 44.44 267 LYS B C 1
ATOM 1361 O O . LYS B 1 53 ? 51.568 40.771 -55.213 1.00 44.74 267 LYS B O 1
ATOM 1367 N N . GLN B 1 54 ? 52.439 42.321 -53.806 1.00 38.21 268 GLN B N 1
ATOM 1368 C CA . GLN B 1 54 ? 53.227 43.052 -54.797 1.00 36.71 268 GLN B CA 1
ATOM 1369 C C . GLN B 1 54 ? 54.613 43.415 -54.246 1.00 39.59 268 GLN B C 1
ATOM 1370 O O . GLN B 1 54 ? 54.807 43.467 -53.030 1.00 38.55 268 GLN B O 1
ATOM 1376 N N . VAL B 1 55 ? 55.562 43.701 -55.147 1.00 34.75 269 VAL B N 1
ATOM 1377 C CA . VAL B 1 55 ? 56.931 44.077 -54.808 1.00 33.48 269 VAL B CA 1
ATOM 1378 C C . VAL B 1 55 ? 56.936 45.389 -53.985 1.00 34.66 269 VAL B C 1
ATOM 1379 O O . VAL B 1 55 ? 56.212 46.325 -54.316 1.00 34.81 269 VAL B O 1
ATOM 1383 N N . LEU B 1 56 ? 57.690 45.414 -52.873 1.00 29.43 270 LEU B N 1
ATOM 1384 C CA . LEU B 1 56 ? 57.834 46.606 -52.028 1.00 27.25 270 LEU B CA 1
ATOM 1385 C C . LEU B 1 56 ? 58.696 47.627 -52.789 1.00 27.36 270 LEU B C 1
ATOM 1386 O O . LEU B 1 56 ? 59.792 47.286 -53.245 1.00 26.53 270 LEU B O 1
ATOM 1391 N N . ASP B 1 57 ? 58.177 48.844 -52.985 1.00 22.15 271 ASP B N 1
ATOM 1392 C CA . ASP B 1 57 ? 58.914 49.867 -53.724 1.00 20.91 271 ASP B CA 1
ATOM 1393 C C . ASP B 1 57 ? 60.006 50.453 -52.832 1.00 23.82 271 ASP B C 1
ATOM 1394 O O . ASP B 1 57 ? 59.780 51.460 -52.154 1.00 22.86 271 ASP B O 1
ATOM 1399 N N . LEU B 1 58 ? 61.198 49.820 -52.852 1.00 19.61 272 LEU B N 1
ATOM 1400 C CA . LEU B 1 58 ? 62.370 50.255 -52.088 1.00 19.15 272 LEU B CA 1
ATOM 1401 C C . LEU B 1 58 ? 62.786 51.695 -52.444 1.00 24.24 272 LEU B C 1
ATOM 1402 O O . LEU B 1 58 ? 63.202 52.432 -51.545 1.00 24.30 272 LEU B O 1
ATOM 1407 N N . PHE B 1 59 ? 62.650 52.103 -53.738 1.00 20.36 273 PHE B N 1
ATOM 1408 C CA . PHE B 1 59 ? 62.994 53.460 -54.174 1.00 20.25 273 PHE B CA 1
ATOM 1409 C C . PHE B 1 59 ? 62.063 54.479 -53.489 1.00 25.99 273 PHE B C 1
ATOM 1410 O O . PHE B 1 59 ? 62.561 55.360 -52.798 1.00 25.40 273 PHE B O 1
ATOM 1426 N N . LEU B 1 61 ? 60.052 53.947 -50.881 1.00 20.18 275 LEU B N 1
ATOM 1427 C CA . LEU B 1 61 ? 60.148 53.801 -49.416 1.00 18.60 275 LEU B CA 1
ATOM 1428 C C . LEU B 1 61 ? 61.330 54.630 -48.868 1.00 22.26 275 LEU B C 1
ATOM 1429 O O . LEU B 1 61 ? 61.199 55.269 -47.823 1.00 20.39 275 LEU B O 1
ATOM 1434 N N . TYR B 1 62 ? 62.458 54.657 -49.609 1.00 18.11 276 TYR B N 1
ATOM 1435 C CA . TYR B 1 62 ? 63.641 55.418 -49.234 1.00 16.92 276 TYR B CA 1
ATOM 1436 C C . TYR B 1 62 ? 63.386 56.907 -49.345 1.00 20.45 276 TYR B C 1
ATOM 1437 O O . TYR B 1 62 ? 63.730 57.639 -48.427 1.00 19.88 276 TYR B O 1
ATOM 1446 N N . VAL B 1 63 ? 62.790 57.359 -50.461 1.00 19.58 277 VAL B N 1
ATOM 1447 C CA . VAL B 1 63 ? 62.477 58.772 -50.739 1.00 20.00 277 VAL B CA 1
ATOM 1448 C C . VAL B 1 63 ? 61.533 59.322 -49.641 1.00 24.21 277 VAL B C 1
ATOM 1449 O O . VAL B 1 63 ? 61.789 60.397 -49.098 1.00 23.48 277 VAL B O 1
ATOM 1453 N N . LEU B 1 64 ? 60.477 58.562 -49.299 1.00 20.13 278 LEU B N 1
ATOM 1454 C CA . LEU B 1 64 ? 59.473 58.986 -48.318 1.00 20.04 278 LEU B CA 1
ATOM 1455 C C . LEU B 1 64 ? 60.034 59.108 -46.907 1.00 23.75 278 LEU B C 1
ATOM 1456 O O . LEU B 1 64 ? 59.803 60.119 -46.254 1.00 24.92 278 LEU B O 1
ATOM 1461 N N . VAL B 1 65 ? 60.772 58.097 -46.445 1.00 20.13 279 VAL B N 1
ATOM 1462 C CA . VAL B 1 65 ? 61.338 58.045 -45.099 1.00 19.59 279 VAL B CA 1
ATOM 1463 C C . VAL B 1 65 ? 62.446 59.126 -44.930 1.00 25.91 279 VAL B C 1
ATOM 1464 O O . VAL B 1 65 ? 62.425 59.832 -43.926 1.00 26.62 279 VAL B O 1
ATOM 1468 N N . THR B 1 66 ? 63.350 59.295 -45.911 1.00 22.54 280 THR B N 1
ATOM 1469 C CA . THR B 1 66 ? 64.431 60.295 -45.811 1.00 22.31 280 THR B CA 1
ATOM 1470 C C . THR B 1 66 ? 63.866 61.738 -45.910 1.00 26.46 280 THR B C 1
ATOM 1471 O O . THR B 1 66 ? 64.395 62.645 -45.261 1.00 26.41 280 THR B O 1
ATOM 1475 N N . GLU B 1 67 ? 62.774 61.931 -46.674 1.00 23.41 281 GLU B N 1
ATOM 1476 C CA . GLU B 1 67 ? 62.085 63.213 -46.790 1.00 24.61 281 GLU B CA 1
ATOM 1477 C C . GLU B 1 67 ? 61.433 63.601 -45.449 1.00 28.21 281 GLU B C 1
ATOM 1478 O O . GLU B 1 67 ? 61.230 64.787 -45.196 1.00 29.48 281 GLU B O 1
ATOM 1480 N N . LYS B 1 68 ? 61.130 62.597 -44.588 1.00 22.86 282 LYS B N 1
ATOM 1481 C CA . LYS B 1 68 ? 60.533 62.803 -43.265 1.00 22.83 282 LYS B CA 1
ATOM 1482 C C . LYS B 1 68 ? 61.612 62.897 -42.161 1.00 25.61 282 LYS B C 1
ATOM 1483 O O . LYS B 1 68 ? 61.281 63.128 -40.992 1.00 24.44 282 LYS B O 1
ATOM 1489 N N . GLY B 1 69 ? 62.885 62.784 -42.557 1.00 21.10 283 GLY B N 1
ATOM 1490 C CA . GLY B 1 69 ? 64.018 62.893 -41.641 1.00 20.94 283 GLY B CA 1
ATOM 1491 C C . GLY B 1 69 ? 64.728 61.601 -41.301 1.00 23.73 283 GLY B C 1
ATOM 1492 O O . GLY B 1 69 ? 65.603 61.597 -40.434 1.00 23.21 283 GLY B O 1
ATOM 1493 N N . GLY B 1 70 ? 64.372 60.520 -41.994 1.00 19.48 284 GLY B N 1
ATOM 1494 C CA . GLY B 1 70 ? 64.989 59.212 -41.807 1.00 18.78 284 GLY B CA 1
ATOM 1495 C C . GLY B 1 70 ? 64.223 58.296 -40.875 1.00 22.65 284 GLY B C 1
ATOM 1496 O O . GLY B 1 70 ? 63.269 58.734 -40.219 1.00 21.23 284 GLY B O 1
ATOM 1497 N N . LEU B 1 71 ? 64.650 57.009 -40.806 1.00 19.43 285 LEU B N 1
ATOM 1498 C CA . LEU B 1 71 ? 64.012 55.963 -39.991 1.00 19.24 285 LEU B CA 1
ATOM 1499 C C . LEU B 1 71 ? 63.698 56.398 -38.534 1.00 22.53 285 LEU B C 1
ATOM 1500 O O . LEU B 1 71 ? 62.554 56.237 -38.116 1.00 21.55 285 LEU B O 1
ATOM 1505 N N . VAL B 1 72 ? 64.689 56.924 -37.776 1.00 20.63 286 VAL B N 1
ATOM 1506 C CA . VAL B 1 72 ? 64.524 57.323 -36.367 1.00 21.57 286 VAL B CA 1
ATOM 1507 C C . VAL B 1 72 ? 63.416 58.386 -36.218 1.00 26.70 286 VAL B C 1
ATOM 1508 O O . VAL B 1 72 ? 62.538 58.232 -35.360 1.00 26.25 286 VAL B O 1
ATOM 1512 N N . GLU B 1 73 ? 63.436 59.420 -37.073 1.00 25.03 287 GLU B N 1
ATOM 1513 C CA . GLU B 1 73 ? 62.416 60.472 -37.082 1.00 26.37 287 GLU B CA 1
ATOM 1514 C C . GLU B 1 73 ? 61.006 59.897 -37.370 1.00 29.38 287 GLU B C 1
ATOM 1515 O O . GLU B 1 73 ? 60.057 60.298 -36.710 1.00 30.95 287 GLU B O 1
ATOM 1521 N N . VAL B 1 74 ? 60.884 58.929 -38.301 1.00 24.85 288 VAL B N 1
ATOM 1522 C CA . VAL B 1 74 ? 59.610 58.278 -38.664 1.00 24.12 288 VAL B CA 1
ATOM 1523 C C . VAL B 1 74 ? 59.079 57.467 -37.456 1.00 26.88 288 VAL B C 1
ATOM 1524 O O . VAL B 1 74 ? 57.886 57.516 -37.178 1.00 25.04 288 VAL B O 1
ATOM 1528 N N . ILE B 1 75 ? 59.973 56.758 -36.736 1.00 24.89 289 ILE B N 1
ATOM 1529 C CA . ILE B 1 75 ? 59.623 55.963 -35.547 1.00 24.77 289 ILE B CA 1
ATOM 1530 C C . ILE B 1 75 ? 59.167 56.902 -34.423 1.00 28.86 289 ILE B C 1
ATOM 1531 O O . ILE B 1 75 ? 58.101 56.672 -33.845 1.00 28.06 289 ILE B O 1
ATOM 1536 N N . ASN B 1 76 ? 59.970 57.954 -34.130 1.00 26.18 290 ASN B N 1
ATOM 1537 C CA . ASN B 1 76 ? 59.699 58.924 -33.064 1.00 27.33 290 ASN B CA 1
ATOM 1538 C C . ASN B 1 76 ? 58.423 59.703 -33.309 1.00 31.44 290 ASN B C 1
ATOM 1539 O O . ASN B 1 76 ? 57.663 59.904 -32.366 1.00 33.29 290 ASN B O 1
ATOM 1544 N N . LYS B 1 77 ? 58.192 60.154 -34.557 1.00 26.40 291 LYS B N 1
ATOM 1545 C CA . LYS B 1 77 ? 57.018 60.962 -34.880 1.00 26.62 291 LYS B CA 1
ATOM 1546 C C . LYS B 1 77 ? 55.799 60.107 -35.250 1.00 29.39 291 LYS B C 1
ATOM 1547 O O . LYS B 1 77 ? 54.716 60.671 -35.436 1.00 29.23 291 LYS B O 1
ATOM 1553 N N . LYS B 1 78 ? 55.954 58.757 -35.287 1.00 25.15 292 LYS B N 1
ATOM 1554 C CA . LYS B 1 78 ? 54.889 57.779 -35.607 1.00 24.59 292 LYS B CA 1
ATOM 1555 C C . LYS B 1 78 ? 54.245 58.136 -36.969 1.00 27.63 292 LYS B C 1
ATOM 1556 O O . LYS B 1 78 ? 53.056 58.429 -37.056 1.00 26.84 292 LYS B O 1
ATOM 1562 N N . LEU B 1 79 ? 55.066 58.130 -38.029 1.00 23.77 293 LEU B N 1
ATOM 1563 C CA . LEU B 1 79 ? 54.649 58.530 -39.369 1.00 22.86 293 LEU B CA 1
ATOM 1564 C C . LEU B 1 79 ? 54.480 57.361 -40.355 1.00 24.91 293 LEU B C 1
ATOM 1565 O O . LEU B 1 79 ? 54.449 57.594 -41.564 1.00 24.90 293 LEU B O 1
ATOM 1570 N N . TRP B 1 80 ? 54.323 56.130 -39.856 1.00 19.52 294 TRP B N 1
ATOM 1571 C CA . TRP B 1 80 ? 54.206 54.951 -40.706 1.00 18.70 294 TRP B CA 1
ATOM 1572 C C . TRP B 1 80 ? 52.970 54.955 -41.596 1.00 21.66 294 TRP B C 1
ATOM 1573 O O . TRP B 1 80 ? 53.072 54.494 -42.740 1.00 20.05 294 TRP B O 1
ATOM 1584 N N . ARG B 1 81 ? 51.830 55.520 -41.122 1.00 18.97 295 ARG B N 1
ATOM 1585 C CA . ARG B 1 81 ? 50.601 55.624 -41.916 1.00 18.86 295 ARG B CA 1
ATOM 1586 C C . ARG B 1 81 ? 50.804 56.576 -43.115 1.00 22.37 295 ARG B C 1
ATOM 1587 O O . ARG B 1 81 ? 50.209 56.373 -44.173 1.00 21.87 295 ARG B O 1
ATOM 1595 N N . GLU B 1 82 ? 51.645 57.596 -42.946 1.00 20.73 296 GLU B N 1
ATOM 1596 C CA . GLU B 1 82 ? 52.003 58.558 -43.999 1.00 22.53 296 GLU B CA 1
ATOM 1597 C C . GLU B 1 82 ? 52.910 57.888 -45.031 1.00 26.95 296 GLU B C 1
ATOM 1598 O O . GLU B 1 82 ? 52.761 58.124 -46.236 1.00 28.42 296 GLU B O 1
ATOM 1604 N N . ILE B 1 83 ? 53.806 57.009 -44.565 1.00 21.60 297 ILE B N 1
ATOM 1605 C CA . ILE B 1 83 ? 54.709 56.245 -45.428 1.00 20.18 297 ILE B CA 1
ATOM 1606 C C . ILE B 1 83 ? 53.883 55.234 -46.240 1.00 22.72 297 ILE B C 1
ATOM 1607 O O . ILE B 1 83 ? 54.037 55.166 -47.463 1.00 20.28 297 ILE B O 1
ATOM 1612 N N . THR B 1 84 ? 52.968 54.503 -45.557 1.00 20.79 298 THR B N 1
ATOM 1613 C CA . THR B 1 84 ? 52.062 53.530 -46.189 1.00 21.51 298 THR B CA 1
ATOM 1614 C C . THR B 1 84 ? 51.253 54.237 -47.304 1.00 26.75 298 THR B C 1
ATOM 1615 O O . THR B 1 84 ? 51.286 53.792 -48.445 1.00 25.72 298 THR B O 1
ATOM 1619 N N . LYS B 1 85 ? 50.595 55.364 -46.970 1.00 25.53 299 LYS B N 1
ATOM 1620 C CA . LYS B 1 85 ? 49.817 56.206 -47.882 1.00 26.80 299 LYS B CA 1
ATOM 1621 C C . LYS B 1 85 ? 50.687 56.632 -49.082 1.00 29.48 299 LYS B C 1
ATOM 1622 O O . LYS B 1 85 ? 50.240 56.542 -50.220 1.00 29.16 299 LYS B O 1
ATOM 1628 N N . GLY B 1 86 ? 51.918 57.075 -48.805 1.00 24.53 300 GLY B N 1
ATOM 1629 C CA . GLY B 1 86 ? 52.899 57.482 -49.809 1.00 22.59 300 GLY B CA 1
ATOM 1630 C C . GLY B 1 86 ? 53.308 56.361 -50.749 1.00 24.66 300 GLY B C 1
ATOM 1631 O O . GLY B 1 86 ? 53.746 56.618 -51.874 1.00 25.00 300 GLY B O 1
ATOM 1632 N N . LEU B 1 87 ? 53.155 55.107 -50.304 1.00 20.07 301 LEU B N 1
ATOM 1633 C CA . LEU B 1 87 ? 53.449 53.917 -51.109 1.00 19.66 301 LEU B CA 1
ATOM 1634 C C . LEU B 1 87 ? 52.207 53.465 -51.905 1.00 24.74 301 LEU B C 1
ATOM 1635 O O . LEU B 1 87 ? 52.266 52.449 -52.596 1.00 22.92 301 LEU B O 1
ATOM 1640 N N . ASN B 1 88 ? 51.085 54.241 -51.801 1.00 23.67 302 ASN B N 1
ATOM 1641 C CA . ASN B 1 88 ? 49.782 54.011 -52.426 1.00 25.18 302 ASN B CA 1
ATOM 1642 C C . ASN B 1 88 ? 49.202 52.652 -51.955 1.00 29.75 302 ASN B C 1
ATOM 1643 O O . ASN B 1 88 ? 48.590 51.906 -52.731 1.00 30.77 302 ASN B O 1
ATOM 1648 N N . LEU B 1 89 ? 49.404 52.346 -50.658 1.00 24.58 303 LEU B N 1
ATOM 1649 C CA . LEU B 1 89 ? 48.891 51.133 -50.021 1.00 24.24 303 LEU B CA 1
ATOM 1650 C C . LEU B 1 89 ? 47.911 51.494 -48.907 1.00 27.67 303 LEU B C 1
ATOM 1651 O O . LEU B 1 89 ? 48.130 52.510 -48.247 1.00 25.89 303 LEU B O 1
ATOM 1656 N N . PRO B 1 90 ? 46.838 50.690 -48.660 1.00 26.39 304 PRO B N 1
ATOM 1657 C CA . PRO B 1 90 ? 45.929 50.990 -47.531 1.00 26.85 304 PRO B CA 1
ATOM 1658 C C . PRO B 1 90 ? 46.705 51.026 -46.205 1.00 30.07 304 PRO B C 1
ATOM 1659 O O . PRO B 1 90 ? 47.539 50.145 -45.955 1.00 28.55 304 PRO B O 1
ATOM 1663 N N . THR B 1 91 ? 46.475 52.067 -45.393 1.00 26.82 305 THR B N 1
ATOM 1664 C CA . THR B 1 91 ? 47.165 52.266 -44.104 1.00 26.23 305 THR B CA 1
ATOM 1665 C C . THR B 1 91 ? 46.786 51.169 -43.093 1.00 30.98 305 THR B C 1
ATOM 1666 O O . THR B 1 91 ? 47.586 50.850 -42.207 1.00 31.73 305 THR B O 1
ATOM 1670 N N . SER B 1 92 ? 45.604 50.558 -43.278 1.00 27.11 306 SER B N 1
ATOM 1671 C CA . SER B 1 92 ? 45.036 49.527 -42.415 1.00 27.61 306 SER B CA 1
ATOM 1672 C C . SER B 1 92 ? 45.568 48.112 -42.692 1.00 30.82 306 SER B C 1
ATOM 1673 O O . SER B 1 92 ? 45.055 47.168 -42.085 1.00 30.60 306 SER B O 1
ATOM 1676 N N . ILE B 1 93 ? 46.610 47.950 -43.555 1.00 27.60 307 ILE B N 1
ATOM 1677 C CA . ILE B 1 93 ? 47.210 46.630 -43.798 1.00 28.33 307 ILE B CA 1
ATOM 1678 C C . ILE B 1 93 ? 47.781 46.109 -42.480 1.00 32.55 307 ILE B C 1
ATOM 1679 O O . ILE B 1 93 ? 48.573 46.806 -41.829 1.00 33.05 307 ILE B O 1
ATOM 1684 N N . THR B 1 94 ? 47.412 44.846 -42.155 1.00 28.89 308 THR B N 1
ATOM 1685 C CA . THR B 1 94 ? 47.830 44.075 -40.980 1.00 29.09 308 THR B CA 1
ATOM 1686 C C . THR B 1 94 ? 49.313 44.283 -40.721 1.00 31.77 308 THR B C 1
ATOM 1687 O O . THR B 1 94 ? 50.146 43.961 -41.573 1.00 29.97 308 THR B O 1
ATOM 1691 N N . SER B 1 95 ? 49.612 44.898 -39.581 1.00 28.70 309 SER B N 1
ATOM 1692 C CA . SER B 1 95 ? 50.947 45.189 -39.054 1.00 28.33 309 SER B CA 1
ATOM 1693 C C . SER B 1 95 ? 51.866 45.879 -40.088 1.00 28.80 309 SER B C 1
ATOM 1694 O O . SER B 1 95 ? 53.033 45.504 -40.226 1.00 26.62 309 SER B O 1
ATOM 1697 N N . ALA B 1 96 ? 51.342 46.902 -40.786 1.00 24.82 310 ALA B N 1
ATOM 1698 C CA . ALA B 1 96 ? 52.102 47.670 -41.776 1.00 23.42 310 ALA B CA 1
ATOM 1699 C C . ALA B 1 96 ? 53.285 48.427 -41.145 1.00 23.88 310 ALA B C 1
ATOM 1700 O O . ALA B 1 96 ? 54.350 48.491 -41.755 1.00 21.05 310 ALA B O 1
ATOM 1702 N N . ALA B 1 97 ? 53.107 48.978 -39.931 1.00 20.61 311 ALA B N 1
ATOM 1703 C CA . ALA B 1 97 ? 54.152 49.721 -39.211 1.00 19.68 311 ALA B CA 1
ATOM 1704 C C . ALA B 1 97 ? 55.372 48.829 -38.904 1.00 24.51 311 ALA B C 1
ATOM 1705 O O . ALA B 1 97 ? 56.498 49.212 -39.233 1.00 23.74 311 ALA B O 1
ATOM 1707 N N . PHE B 1 98 ? 55.140 47.628 -38.318 1.00 21.48 312 PHE B N 1
ATOM 1708 C CA . PHE B 1 98 ? 56.187 46.665 -37.968 1.00 21.13 312 PHE B CA 1
ATOM 1709 C C . PHE B 1 98 ? 56.857 46.082 -39.224 1.00 23.11 312 PHE B C 1
ATOM 1710 O O . PHE B 1 98 ? 58.070 45.918 -39.241 1.00 21.66 312 PHE B O 1
ATOM 1718 N N . THR B 1 99 ? 56.072 45.752 -40.251 1.00 19.77 313 THR B N 1
ATOM 1719 C CA . THR B 1 99 ? 56.582 45.184 -41.500 1.00 18.87 313 THR B CA 1
ATOM 1720 C C . THR B 1 99 ? 57.458 46.209 -42.209 1.00 22.75 313 THR B C 1
ATOM 1721 O O . THR B 1 99 ? 58.559 45.845 -42.638 1.00 23.13 313 THR B O 1
ATOM 1725 N N . LEU B 1 100 ? 56.995 47.475 -42.322 1.00 17.65 314 LEU B N 1
ATOM 1726 C CA . LEU B 1 100 ? 57.778 48.516 -42.999 1.00 17.34 314 LEU B CA 1
ATOM 1727 C C . LEU B 1 100 ? 59.045 48.889 -42.197 1.00 22.25 314 LEU B C 1
ATOM 1728 O O . LEU B 1 100 ? 60.105 49.082 -42.806 1.00 21.80 314 LEU B O 1
ATOM 1733 N N . ARG B 1 101 ? 58.951 48.957 -40.847 1.00 19.50 315 ARG B N 1
ATOM 1734 C CA . ARG B 1 101 ? 60.108 49.286 -39.993 1.00 19.72 315 ARG B CA 1
ATOM 1735 C C . ARG B 1 101 ? 61.214 48.241 -40.110 1.00 24.78 315 ARG B C 1
ATOM 1736 O O . ARG B 1 101 ? 62.375 48.603 -40.261 1.00 25.07 315 ARG B O 1
ATOM 1744 N N . THR B 1 102 ? 60.854 46.956 -40.003 1.00 23.16 316 THR B N 1
ATOM 1745 C CA . THR B 1 102 ? 61.796 45.838 -40.057 1.00 24.12 316 THR B CA 1
ATOM 1746 C C . THR B 1 102 ? 62.420 45.709 -41.462 1.00 27.87 316 THR B C 1
ATOM 1747 O O . THR B 1 102 ? 63.626 45.508 -41.550 1.00 27.91 316 THR B O 1
ATOM 1751 N N . GLN B 1 103 ? 61.625 45.882 -42.538 1.00 23.48 317 GLN B N 1
ATOM 1752 C CA . GLN B 1 103 ? 62.100 45.814 -43.924 1.00 22.46 317 GLN B CA 1
ATOM 1753 C C . GLN B 1 103 ? 63.083 46.956 -44.229 1.00 22.78 317 GLN B C 1
ATOM 1754 O O . GLN B 1 103 ? 64.097 46.730 -44.902 1.00 20.31 317 GLN B O 1
ATOM 1760 N N . TYR B 1 104 ? 62.785 48.177 -43.718 1.00 18.74 318 TYR B N 1
ATOM 1761 C CA . TYR B 1 104 ? 63.631 49.356 -43.910 1.00 17.30 318 TYR B CA 1
ATOM 1762 C C . TYR B 1 104 ? 64.982 49.128 -43.257 1.00 21.57 318 TYR B C 1
ATOM 1763 O O . TYR B 1 104 ? 66.005 49.419 -43.868 1.00 19.33 318 TYR B O 1
ATOM 1780 N N . GLU B 1 106 ? 66.523 46.233 -42.591 1.00 26.71 320 GLU B N 1
ATOM 1781 C CA . GLU B 1 106 ? 67.277 45.205 -43.312 1.00 28.07 320 GLU B CA 1
ATOM 1782 C C . GLU B 1 106 ? 67.790 45.666 -44.677 1.00 30.60 320 GLU B C 1
ATOM 1783 O O . GLU B 1 106 ? 68.912 45.323 -45.047 1.00 31.21 320 GLU B O 1
ATOM 1789 N N . TYR B 1 107 ? 66.972 46.404 -45.434 1.00 25.91 321 TYR B N 1
ATOM 1790 C CA . TYR B 1 107 ? 67.293 46.741 -46.814 1.00 24.99 321 TYR B CA 1
ATOM 1791 C C . TYR B 1 107 ? 67.805 48.137 -47.053 1.00 26.53 321 TYR B C 1
ATOM 1792 O O . TYR B 1 107 ? 68.559 48.325 -48.015 1.00 26.71 321 TYR B O 1
ATOM 1801 N N . LEU B 1 108 ? 67.374 49.125 -46.243 1.00 20.72 322 LEU B N 1
ATOM 1802 C CA . LEU B 1 108 ? 67.649 50.524 -46.548 1.00 19.12 322 LEU B CA 1
ATOM 1803 C C . LEU B 1 108 ? 68.393 51.337 -45.497 1.00 21.85 322 LEU B C 1
ATOM 1804 O O . LEU B 1 108 ? 69.074 52.294 -45.876 1.00 21.24 322 LEU B O 1
ATOM 1809 N N . TYR B 1 109 ? 68.254 51.002 -44.206 1.00 18.65 323 TYR B N 1
ATOM 1810 C CA . TYR B 1 109 ? 68.882 51.772 -43.124 1.00 18.88 323 TYR B CA 1
ATOM 1811 C C . TYR B 1 109 ? 70.412 51.818 -43.255 1.00 24.27 323 TYR B C 1
ATOM 1812 O O . TYR B 1 109 ? 70.948 52.916 -43.118 1.00 24.84 323 TYR B O 1
ATOM 1821 N N . PRO B 1 110 ? 71.142 50.717 -43.567 1.00 21.86 324 PRO B N 1
ATOM 1822 C CA . PRO B 1 110 ? 72.606 50.849 -43.745 1.00 21.86 324 PRO B CA 1
ATOM 1823 C C . PRO B 1 110 ? 72.994 51.868 -44.837 1.00 23.64 324 PRO B C 1
ATOM 1824 O O . PRO B 1 110 ? 73.940 52.638 -44.649 1.00 23.29 324 PRO B O 1
ATOM 1828 N N . TYR B 1 111 ? 72.244 51.895 -45.950 1.00 19.94 325 TYR B N 1
ATOM 1829 C CA . TYR B 1 111 ? 72.450 52.810 -47.085 1.00 20.04 325 TYR B CA 1
ATOM 1830 C C . TYR B 1 111 ? 72.148 54.259 -46.651 1.00 21.92 325 TYR B C 1
ATOM 1831 O O . TYR B 1 111 ? 72.921 55.160 -46.987 1.00 22.27 325 TYR B O 1
ATOM 1840 N N . GLU B 1 112 ? 71.053 54.461 -45.858 1.00 15.60 326 GLU B N 1
ATOM 1841 C CA . GLU B 1 112 ? 70.648 55.739 -45.288 1.00 14.44 326 GLU B CA 1
ATOM 1842 C C . GLU B 1 112 ? 71.761 56.324 -44.406 1.00 21.39 326 GLU B C 1
ATOM 1843 O O . GLU B 1 112 ? 72.065 57.505 -44.553 1.00 21.25 326 GLU B O 1
ATOM 1849 N N . CYS B 1 113 ? 72.350 55.516 -43.482 1.00 18.97 327 CYS B N 1
ATOM 1850 C CA . CYS B 1 113 ? 73.433 55.957 -42.599 1.00 20.95 327 CYS B CA 1
ATOM 1851 C C . CYS B 1 113 ? 74.659 56.404 -43.388 1.00 25.65 327 CYS B C 1
ATOM 1852 O O . CYS B 1 113 ? 75.355 57.314 -42.958 1.00 27.29 327 CYS B O 1
ATOM 1855 N N . GLU B 1 114 ? 74.967 55.717 -44.483 1.00 21.64 328 GLU B N 1
ATOM 1856 C CA . GLU B 1 114 ? 76.128 56.012 -45.316 1.00 22.53 328 GLU B CA 1
ATOM 1857 C C . GLU B 1 114 ? 75.916 57.272 -46.150 1.00 26.68 328 GLU B C 1
ATOM 1858 O O . GLU B 1 114 ? 76.820 58.090 -46.240 1.00 27.64 328 GLU B O 1
ATOM 1864 N N . LYS B 1 115 ? 74.755 57.395 -46.810 1.00 21.60 329 LYS B N 1
ATOM 1865 C CA . LYS B 1 115 ? 74.506 58.498 -47.735 1.00 21.80 329 LYS B CA 1
ATOM 1866 C C . LYS B 1 115 ? 73.952 59.743 -47.077 1.00 27.15 329 LYS B C 1
ATOM 1867 O O . LYS B 1 115 ? 74.272 60.845 -47.528 1.00 27.13 329 LYS B O 1
ATOM 1873 N N . ARG B 1 116 ? 73.118 59.584 -46.039 1.00 24.29 330 ARG B N 1
ATOM 1874 C CA . ARG B 1 116 ? 72.475 60.714 -45.395 1.00 24.92 330 ARG B CA 1
ATOM 1875 C C . ARG B 1 116 ? 72.931 60.984 -43.952 1.00 29.73 330 ARG B C 1
ATOM 1876 O O . ARG B 1 116 ? 72.818 62.128 -43.509 1.00 28.71 330 ARG B O 1
ATOM 1884 N N . GLY B 1 117 ? 73.391 59.948 -43.235 1.00 26.30 331 GLY B N 1
ATOM 1885 C CA . GLY B 1 117 ? 73.820 60.041 -41.837 1.00 26.51 331 GLY B CA 1
ATOM 1886 C C . GLY B 1 117 ? 72.820 60.727 -40.918 1.00 31.39 331 GLY B C 1
ATOM 1887 O O . GLY B 1 117 ? 73.213 61.541 -40.078 1.00 31.53 331 GLY B O 1
ATOM 1888 N N . LEU B 1 118 ? 71.511 60.415 -41.080 1.00 28.10 332 LEU B N 1
ATOM 1889 C CA . LEU B 1 118 ? 70.413 61.033 -40.309 1.00 26.83 332 LEU B CA 1
ATOM 1890 C C . LEU B 1 118 ? 70.379 60.562 -38.857 1.00 30.70 332 LEU B C 1
ATOM 1891 O O . LEU B 1 118 ? 69.869 61.272 -37.991 1.00 30.91 332 LEU B O 1
ATOM 1896 N N . SER B 1 119 ? 70.941 59.383 -38.590 1.00 27.21 333 SER B N 1
ATOM 1897 C CA . SER B 1 119 ? 71.042 58.836 -37.244 1.00 26.83 333 SER B CA 1
ATOM 1898 C C . SER B 1 119 ? 72.131 57.775 -37.180 1.00 32.07 333 SER B C 1
ATOM 1899 O O . SER B 1 119 ? 72.788 57.482 -38.177 1.00 31.04 333 SER B O 1
ATOM 1902 N N . ASN B 1 120 ? 72.307 57.206 -36.000 1.00 30.95 334 ASN B N 1
ATOM 1903 C CA . ASN B 1 120 ? 73.239 56.124 -35.744 1.00 32.04 334 ASN B CA 1
ATOM 1904 C C . ASN B 1 120 ? 72.486 55.008 -35.007 1.00 38.59 334 ASN B C 1
ATOM 1905 O O . ASN B 1 120 ? 71.526 55.324 -34.298 1.00 38.48 334 ASN B O 1
ATOM 1910 N N . PRO B 1 121 ? 72.887 53.713 -35.151 1.00 37.04 335 PRO B N 1
ATOM 1911 C CA . PRO B 1 121 ? 72.179 52.623 -34.446 1.00 37.63 335 PRO B CA 1
ATOM 1912 C C . PRO B 1 121 ? 71.917 52.840 -32.945 1.00 43.12 335 PRO B C 1
ATOM 1913 O O . PRO B 1 121 ? 70.967 52.244 -32.433 1.00 44.85 335 PRO B O 1
ATOM 1917 N N . ASN B 1 122 ? 72.704 53.691 -32.251 1.00 38.75 336 ASN B N 1
ATOM 1918 C CA . ASN B 1 122 ? 72.492 53.998 -30.826 1.00 39.44 336 ASN B CA 1
ATOM 1919 C C . ASN B 1 122 ? 71.220 54.835 -30.651 1.00 42.79 336 ASN B C 1
ATOM 1920 O O . ASN B 1 122 ? 70.424 54.557 -29.755 1.00 43.84 336 ASN B O 1
ATOM 1925 N N . GLU B 1 123 ? 71.020 55.841 -31.527 1.00 37.22 337 GLU B N 1
ATOM 1926 C CA . GLU B 1 123 ? 69.821 56.683 -31.585 1.00 35.90 337 GLU B CA 1
ATOM 1927 C C . GLU B 1 123 ? 68.608 55.830 -32.001 1.00 36.73 337 GLU B C 1
ATOM 1928 O O . GLU B 1 123 ? 67.506 56.059 -31.501 1.00 36.04 337 GLU B O 1
ATOM 1934 N N . LEU B 1 124 ? 68.832 54.813 -32.870 1.00 31.72 338 LEU B N 1
ATOM 1935 C CA . LEU B 1 124 ? 67.801 53.874 -33.324 1.00 31.13 338 LEU B CA 1
ATOM 1936 C C . LEU B 1 124 ? 67.293 52.971 -32.177 1.00 38.39 338 LEU B C 1
ATOM 1937 O O . LEU B 1 124 ? 66.077 52.861 -32.003 1.00 37.79 338 LEU B O 1
ATOM 1942 N N . GLN B 1 125 ? 68.205 52.332 -31.403 1.00 37.42 339 GLN B N 1
ATOM 1943 C CA . GLN B 1 125 ? 67.801 51.470 -30.285 1.00 39.01 339 GLN B CA 1
ATOM 1944 C C . GLN B 1 125 ? 66.984 52.266 -29.252 1.00 43.19 339 GLN B C 1
ATOM 1945 O O . GLN B 1 125 ? 65.968 51.768 -28.772 1.00 43.27 339 GLN B O 1
ATOM 1951 N N . ALA B 1 126 ? 67.406 53.510 -28.956 1.00 39.89 340 ALA B N 1
ATOM 1952 C CA . ALA B 1 126 ? 66.715 54.410 -28.037 1.00 40.37 340 ALA B CA 1
ATOM 1953 C C . ALA B 1 126 ? 65.313 54.765 -28.556 1.00 43.60 340 ALA B C 1
ATOM 1954 O O . ALA B 1 126 ? 64.381 54.858 -27.756 1.00 43.41 340 ALA B O 1
ATOM 1956 N N . ALA B 1 127 ? 65.163 54.925 -29.895 1.00 39.60 341 ALA B N 1
ATOM 1957 C CA . ALA B 1 127 ? 63.887 55.254 -30.553 1.00 38.79 341 ALA B CA 1
ATOM 1958 C C . ALA B 1 127 ? 62.877 54.106 -30.427 1.00 43.15 341 ALA B C 1
ATOM 1959 O O . ALA B 1 127 ? 61.702 54.355 -30.136 1.00 42.82 341 ALA B O 1
ATOM 1961 N N . ILE B 1 128 ? 63.348 52.854 -30.631 1.00 39.32 342 ILE B N 1
ATOM 1962 C CA . ILE B 1 128 ? 62.550 51.629 -30.518 1.00 39.39 342 ILE B CA 1
ATOM 1963 C C . ILE B 1 128 ? 62.062 51.449 -29.049 1.00 45.45 342 ILE B C 1
ATOM 1964 O O . ILE B 1 128 ? 60.893 51.117 -28.839 1.00 45.51 342 ILE B O 1
ATOM 1969 N N . ASP B 1 129 ? 62.946 51.705 -28.058 1.00 43.37 343 ASP B N 1
ATOM 1970 C CA . ASP B 1 129 ? 62.648 51.592 -26.625 1.00 45.41 343 ASP B CA 1
ATOM 1971 C C . ASP B 1 129 ? 61.544 52.575 -26.192 1.00 51.15 343 ASP B C 1
ATOM 1972 O O . ASP B 1 129 ? 60.690 52.202 -25.387 1.00 52.37 343 ASP B O 1
ATOM 1977 N N . SER B 1 130 ? 61.557 53.812 -26.740 1.00 47.09 344 SER B N 1
ATOM 1978 C CA . SER B 1 130 ? 60.577 54.858 -26.446 1.00 68.30 344 SER B CA 1
ATOM 1979 C C . SER B 1 130 ? 59.356 54.751 -27.364 1.00 105.78 344 SER B C 1
ATOM 1980 O O . SER B 1 130 ? 58.790 53.671 -27.533 1.00 71.94 344 SER B O 1
#